Protein AF-A0A923YEP8-F1 (afdb_monomer_lite)

Secondary structure (DSSP, 8-state):
-HHHHHHHHHHHHHHHH--SHHHHHHHHHHHHHHHHHHHHH-HHHHHHHHHHHHHHHH--TTT--HHHHHHHHHHHHHHHHHTTTTHHHHHHHHTTTSS--TTB-------HHHHHHHHHHHHHHHTS----SSHHHHHHIIIIIHHHHHHHHHHHHTGGG--HHHHHHHHHHHHHHHHHHHH--BHHHHHHHHHHHHHHHHHHHHHHHHHHHHHHS--

Radius of gyration: 18.17 Å; chains: 1; bounding box: 55×40×49 Å

Foldseek 3Di:
DVVLVVVLLVLLVQLVPDPDPVSVVVSVVSNLVSLVVLCVVPVLLSVLSVVLSVVLVPDQLLPDPVVVVVVVCLVVVLVCVVVCVCVVLLVLQVVVVVPPDPQFQPQHCDDSVCNSVSLVVLCCCLQQLVDCPDPVSVVCNVPPNVVLVVLLVLCNVLSNLFDSSLSSLVSSLVSSCSSVSSNDRGNVVSVVSCVSSSVSSVVSSVSSVVSVVVVPDDD

Structure (mmCIF, N/CA/C/O backbone):
data_AF-A0A923YEP8-F1
#
_entry.id   AF-A0A923YEP8-F1
#
loop_
_atom_site.group_PDB
_atom_site.id
_atom_site.type_symbol
_atom_site.label_atom_id
_atom_site.label_alt_id
_atom_site.label_comp_id
_atom_site.label_asym_id
_atom_site.label_entity_id
_atom_site.label_seq_id
_atom_site.pdbx_PDB_ins_code
_atom_site.Cartn_x
_atom_site.Cartn_y
_atom_site.Cartn_z
_atom_site.occupancy
_atom_site.B_iso_or_equiv
_atom_site.auth_seq_id
_atom_site.auth_comp_id
_atom_site.auth_asym_id
_atom_site.auth_atom_id
_atom_site.pdbx_PDB_model_num
ATOM 1 N N . MET A 1 1 ? 12.373 -9.645 9.519 1.00 92.25 1 MET A N 1
ATOM 2 C CA . MET A 1 1 ? 11.589 -8.487 9.025 1.00 92.25 1 MET A CA 1
ATOM 3 C C . MET A 1 1 ? 10.081 -8.693 9.163 1.00 92.25 1 MET A C 1
ATOM 5 O O . MET A 1 1 ? 9.464 -7.885 9.837 1.00 92.25 1 MET A O 1
ATOM 9 N N . VAL A 1 2 ? 9.481 -9.762 8.614 1.00 95.50 2 VAL A N 1
ATOM 10 C CA . VAL A 1 2 ? 8.019 -10.003 8.717 1.00 95.50 2 VAL A CA 1
ATOM 11 C C . VAL A 1 2 ? 7.516 -10.014 10.163 1.00 95.50 2 VAL A C 1
ATOM 13 O O . VAL A 1 2 ? 6.562 -9.314 10.469 1.00 95.50 2 VAL A O 1
ATOM 16 N N . PHE A 1 3 ? 8.189 -10.727 11.070 1.00 96.38 3 PHE A N 1
ATOM 17 C CA . PHE A 1 3 ? 7.808 -10.747 12.488 1.00 96.38 3 PHE A CA 1
ATOM 18 C C . PHE A 1 3 ? 7.781 -9.343 13.119 1.00 96.38 3 PHE A C 1
ATOM 20 O O . PHE A 1 3 ? 6.810 -8.969 13.764 1.00 96.38 3 PHE A O 1
ATOM 27 N N . ILE A 1 4 ? 8.806 -8.528 12.857 1.00 96.44 4 ILE A N 1
ATOM 28 C CA . ILE A 1 4 ? 8.896 -7.138 13.335 1.00 96.44 4 ILE A CA 1
ATOM 29 C C . ILE A 1 4 ? 7.769 -6.292 12.740 1.00 96.44 4 ILE A C 1
ATOM 31 O O . ILE A 1 4 ? 7.149 -5.509 13.449 1.00 96.44 4 ILE A O 1
ATOM 35 N N . PHE A 1 5 ? 7.477 -6.471 11.450 1.00 97.75 5 PHE A N 1
ATOM 36 C CA . PHE A 1 5 ? 6.358 -5.801 10.798 1.00 97.75 5 PHE A CA 1
ATOM 37 C C . PHE A 1 5 ? 5.029 -6.156 11.476 1.00 97.75 5 PHE A C 1
ATOM 39 O O . PHE A 1 5 ? 4.260 -5.258 11.800 1.00 97.75 5 PHE A O 1
ATOM 46 N N . LEU A 1 6 ? 4.791 -7.436 11.783 1.00 97.94 6 LEU A N 1
ATOM 47 C CA . LEU A 1 6 ? 3.599 -7.878 12.512 1.00 97.94 6 LEU A CA 1
ATOM 48 C C . LEU A 1 6 ? 3.535 -7.300 13.937 1.00 97.94 6 LEU A C 1
ATOM 50 O O . LEU A 1 6 ? 2.470 -6.851 14.352 1.00 97.94 6 LEU A O 1
ATOM 54 N N . MET A 1 7 ? 4.657 -7.240 14.662 1.00 97.62 7 MET A N 1
ATOM 55 C CA . MET A 1 7 ? 4.730 -6.574 15.972 1.00 97.62 7 MET A CA 1
ATOM 56 C C . MET A 1 7 ? 4.404 -5.078 15.870 1.00 97.62 7 MET A C 1
ATOM 58 O O . MET A 1 7 ? 3.632 -4.555 16.673 1.00 97.62 7 MET A O 1
ATOM 62 N N . GLY A 1 8 ? 4.904 -4.405 14.831 1.00 97.44 8 GLY A N 1
ATOM 63 C CA . GLY A 1 8 ? 4.535 -3.029 14.514 1.00 97.44 8 GLY A CA 1
ATOM 64 C C . GLY A 1 8 ? 3.035 -2.882 14.247 1.00 97.44 8 GLY A C 1
ATOM 65 O O . GLY A 1 8 ? 2.391 -2.002 14.813 1.00 97.44 8 GLY A O 1
ATOM 66 N N . LEU A 1 9 ? 2.440 -3.778 13.454 1.00 98.06 9 LEU A N 1
ATOM 67 C CA . LEU A 1 9 ? 0.995 -3.785 13.205 1.00 98.06 9 LEU A CA 1
ATOM 68 C C . LEU A 1 9 ? 0.177 -3.970 14.493 1.00 98.06 9 LEU A C 1
ATOM 70 O O . LEU A 1 9 ? -0.878 -3.351 14.640 1.00 98.06 9 LEU A O 1
ATOM 74 N N . LEU A 1 10 ? 0.654 -4.786 15.438 1.00 97.56 10 LEU A N 1
ATOM 75 C CA . LEU A 1 10 ? 0.024 -4.928 16.753 1.00 97.56 10 LEU A CA 1
ATOM 76 C C . LEU A 1 10 ? 0.091 -3.625 17.555 1.00 97.56 10 LEU A C 1
ATOM 78 O O . LEU A 1 10 ? -0.918 -3.245 18.146 1.00 97.56 10 LEU A O 1
ATOM 82 N N . ALA A 1 11 ? 1.217 -2.907 17.520 1.00 97.56 11 ALA A N 1
ATOM 83 C CA . ALA A 1 11 ? 1.341 -1.596 18.159 1.00 97.56 11 ALA A CA 1
ATOM 84 C C . ALA A 1 11 ? 0.370 -0.565 17.553 1.00 97.56 11 ALA A C 1
ATOM 86 O O . ALA A 1 11 ? -0.301 0.151 18.293 1.00 97.56 11 ALA A O 1
ATOM 87 N N . ILE A 1 12 ? 0.208 -0.550 16.223 1.00 97.81 12 ILE A N 1
ATOM 88 C CA . ILE A 1 12 ? -0.788 0.292 15.532 1.00 97.81 12 ILE A CA 1
ATOM 89 C C . ILE A 1 12 ? -2.207 -0.060 15.992 1.00 97.81 12 ILE A C 1
ATOM 91 O O . ILE A 1 12 ? -3.004 0.820 16.318 1.00 97.81 12 ILE A O 1
ATOM 95 N N . LYS A 1 13 ? -2.542 -1.354 16.034 1.00 97.50 13 LYS A N 1
ATOM 96 C CA . LYS A 1 13 ? -3.859 -1.814 16.486 1.00 97.50 13 LYS A CA 1
ATOM 97 C C . LYS A 1 13 ? -4.121 -1.419 17.943 1.00 97.50 13 LYS A C 1
ATOM 99 O O . LYS A 1 13 ? -5.228 -0.987 18.256 1.00 97.50 13 LYS A O 1
ATOM 104 N N . ALA A 1 14 ? -3.120 -1.552 18.813 1.00 97.00 14 ALA A N 1
ATOM 105 C CA . ALA A 1 14 ? -3.210 -1.157 20.214 1.00 97.00 14 ALA A CA 1
ATOM 106 C C . ALA A 1 14 ? -3.399 0.360 20.359 1.00 97.00 14 ALA A C 1
ATOM 108 O O . ALA A 1 14 ? -4.314 0.787 21.053 1.00 97.00 14 ALA A O 1
ATOM 109 N N . PHE A 1 15 ? -2.646 1.171 19.607 1.00 97.25 15 PHE A N 1
ATOM 110 C CA . PHE A 1 15 ? -2.819 2.626 19.555 1.00 97.25 15 PHE A CA 1
ATOM 111 C C . PHE A 1 15 ? -4.247 3.041 19.173 1.00 97.25 15 PHE A C 1
ATOM 113 O O . PHE A 1 15 ? -4.826 3.924 19.802 1.00 97.25 15 PHE A O 1
ATOM 120 N N . ILE A 1 16 ? -4.830 2.396 18.156 1.00 96.19 16 ILE A N 1
ATOM 121 C CA . ILE A 1 16 ? -6.194 2.700 17.693 1.00 96.19 16 ILE A CA 1
ATOM 122 C C . ILE A 1 16 ? -7.242 2.363 18.765 1.00 96.19 16 ILE A C 1
ATOM 124 O O . ILE A 1 16 ? -8.252 3.059 18.861 1.00 96.19 16 ILE A O 1
ATOM 128 N N . ASN A 1 17 ? -7.014 1.311 19.555 1.00 96.00 17 ASN A N 1
ATOM 129 C CA . ASN A 1 17 ? -7.956 0.836 20.570 1.00 96.00 17 ASN A CA 1
ATOM 130 C C . ASN A 1 17 ? -7.740 1.456 21.959 1.00 96.00 17 ASN A C 1
ATOM 132 O O . ASN A 1 17 ? -8.617 1.324 22.811 1.00 96.00 17 ASN A O 1
ATOM 136 N N . ALA A 1 18 ? -6.598 2.099 22.202 1.00 95.31 18 ALA A N 1
ATOM 137 C CA . ALA A 1 18 ? -6.285 2.718 23.482 1.00 95.31 18 ALA A CA 1
ATOM 138 C C . ALA A 1 18 ? -7.264 3.859 23.796 1.00 95.31 18 ALA A C 1
ATOM 140 O O . ALA A 1 18 ? -7.500 4.747 22.969 1.00 95.31 18 ALA A O 1
ATOM 141 N N . ALA A 1 19 ? -7.817 3.846 25.010 1.00 91.50 19 ALA A N 1
ATOM 142 C CA . ALA A 1 19 ? -8.714 4.894 25.489 1.00 91.50 19 ALA A CA 1
ATOM 143 C C . ALA A 1 19 ? -7.929 6.025 26.165 1.00 91.50 19 ALA A C 1
ATOM 145 O O . ALA A 1 19 ? -8.202 7.202 25.924 1.00 91.50 19 ALA A O 1
ATOM 146 N N . ALA A 1 20 ? -6.924 5.672 26.974 1.00 95.81 20 ALA A N 1
ATOM 147 C CA . ALA A 1 20 ? -6.143 6.629 27.741 1.00 95.81 20 ALA A CA 1
ATOM 148 C C . ALA A 1 20 ? -5.072 7.324 26.886 1.00 95.81 20 ALA A C 1
ATOM 150 O O . ALA A 1 20 ? -4.411 6.720 26.040 1.00 95.81 20 ALA A O 1
ATOM 151 N N . PHE A 1 21 ? -4.853 8.613 27.149 1.00 93.56 21 PHE A N 1
ATOM 152 C CA . PHE A 1 21 ? -3.846 9.407 26.442 1.00 93.56 21 PHE A CA 1
ATOM 153 C C . PHE A 1 21 ? -2.415 8.887 26.667 1.00 93.56 21 PHE A C 1
ATOM 155 O O . PHE A 1 21 ? -1.634 8.808 25.722 1.00 93.56 21 PHE A O 1
ATOM 162 N N . VAL A 1 22 ? -2.091 8.461 27.893 1.00 94.50 22 VAL A N 1
ATOM 163 C CA . VAL A 1 22 ? -0.767 7.912 28.239 1.00 94.50 22 VAL A CA 1
ATOM 164 C C . VAL A 1 22 ? -0.483 6.616 27.474 1.00 94.50 22 VAL A C 1
ATOM 166 O O . VAL A 1 22 ? 0.598 6.457 26.913 1.00 94.50 22 VAL A O 1
ATOM 169 N N . GLU A 1 23 ? -1.472 5.724 27.372 1.00 94.44 23 GLU A N 1
ATOM 170 C CA . GLU A 1 23 ? -1.363 4.491 26.579 1.00 94.44 23 GLU A CA 1
ATOM 171 C C . GLU A 1 23 ? -1.141 4.799 25.094 1.00 94.44 23 GLU A C 1
ATOM 173 O O . GLU A 1 23 ? -0.295 4.178 24.449 1.00 94.44 23 GLU A O 1
ATOM 178 N N . LYS A 1 24 ? -1.840 5.805 24.550 1.00 94.81 24 LYS A N 1
ATOM 179 C CA . LYS A 1 24 ? -1.620 6.259 23.169 1.00 94.81 24 LYS A CA 1
ATOM 180 C C . LYS A 1 24 ? -0.197 6.752 22.948 1.00 94.81 24 LYS A C 1
ATOM 182 O O . LYS A 1 24 ? 0.404 6.377 21.946 1.00 94.81 24 LYS A O 1
ATOM 187 N N . ILE A 1 25 ? 0.356 7.547 23.866 1.00 96.50 25 ILE A N 1
ATOM 188 C CA . ILE A 1 25 ? 1.754 7.997 23.778 1.00 96.50 25 ILE A CA 1
ATOM 189 C C . ILE A 1 25 ? 2.707 6.798 23.829 1.00 96.50 25 ILE A C 1
ATOM 191 O O . ILE A 1 25 ? 3.610 6.702 23.001 1.00 96.50 25 ILE A O 1
ATOM 195 N N . ALA A 1 26 ? 2.492 5.850 24.743 1.00 96.00 26 ALA A N 1
ATOM 196 C CA . ALA A 1 26 ? 3.339 4.664 24.849 1.00 96.00 26 ALA A CA 1
ATOM 197 C C . ALA A 1 26 ? 3.325 3.830 23.555 1.00 96.00 26 ALA A C 1
ATOM 199 O O . ALA A 1 26 ? 4.379 3.447 23.042 1.00 96.00 26 ALA A O 1
ATOM 200 N N . HIS A 1 27 ? 2.145 3.586 22.978 1.00 96.75 27 HIS A N 1
ATOM 201 C CA . HIS A 1 27 ? 2.034 2.880 21.702 1.00 96.75 27 HIS A CA 1
ATOM 202 C C . HIS A 1 27 ? 2.619 3.678 20.535 1.00 96.75 27 HIS A C 1
ATOM 204 O O . HIS A 1 27 ? 3.216 3.077 19.645 1.00 96.75 27 HIS A O 1
ATOM 210 N N . LEU A 1 28 ? 2.515 5.009 20.551 1.00 96.69 28 LEU A N 1
ATOM 211 C CA . LEU A 1 28 ? 3.149 5.877 19.561 1.00 96.69 28 LEU A CA 1
ATOM 212 C C . LEU A 1 28 ? 4.675 5.704 19.565 1.00 96.69 28 LEU A C 1
ATOM 214 O O . LEU A 1 28 ? 5.266 5.514 18.504 1.00 96.69 28 LEU A O 1
ATOM 218 N N . CYS A 1 29 ? 5.305 5.681 20.744 1.00 97.19 29 CYS A N 1
ATOM 219 C CA . CYS A 1 29 ? 6.739 5.409 20.873 1.00 97.19 29 CYS A CA 1
ATOM 220 C C . CYS A 1 29 ? 7.115 4.046 20.272 1.00 97.19 29 CYS A C 1
ATOM 222 O O . CYS A 1 29 ? 8.077 3.955 19.510 1.00 97.19 29 CYS A O 1
ATOM 224 N N . TRP A 1 30 ? 6.326 2.999 20.543 1.00 97.50 30 TRP A N 1
ATOM 225 C CA . TRP A 1 30 ? 6.538 1.679 19.940 1.00 97.50 30 TRP A CA 1
ATOM 226 C C . TRP A 1 30 ? 6.375 1.684 18.418 1.00 97.50 30 TRP A C 1
ATOM 228 O O . TRP A 1 30 ? 7.172 1.061 17.720 1.00 97.50 30 TRP A O 1
ATOM 238 N N . ILE A 1 31 ? 5.382 2.399 17.887 1.00 97.56 31 ILE A N 1
ATOM 239 C CA . ILE A 1 31 ? 5.157 2.540 16.443 1.00 97.56 31 ILE A CA 1
ATOM 240 C C . ILE A 1 31 ? 6.381 3.164 15.768 1.00 97.56 31 ILE A C 1
ATOM 242 O O . ILE A 1 31 ? 6.853 2.629 14.765 1.00 97.56 31 ILE A O 1
ATOM 246 N N . PHE A 1 32 ? 6.932 4.244 16.329 1.00 97.62 32 PHE A N 1
ATOM 247 C CA . PHE A 1 32 ? 8.149 4.853 15.794 1.00 97.62 32 PHE A CA 1
ATOM 248 C C . PHE A 1 32 ? 9.369 3.950 15.959 1.00 97.62 32 PHE A C 1
ATOM 250 O O . PHE A 1 32 ? 10.131 3.811 15.008 1.00 97.62 32 PHE A O 1
ATOM 257 N N . ALA A 1 33 ? 9.533 3.278 17.101 1.00 97.69 33 ALA A N 1
ATOM 258 C CA . ALA A 1 33 ? 10.635 2.341 17.309 1.00 97.69 33 ALA A CA 1
ATOM 259 C C . ALA A 1 33 ? 10.618 1.207 16.268 1.00 97.69 33 ALA A C 1
ATOM 261 O O . ALA A 1 33 ? 11.626 0.958 15.603 1.00 97.69 33 ALA A O 1
ATOM 262 N N . PHE A 1 34 ? 9.461 0.569 16.052 1.00 97.88 34 PHE A N 1
ATOM 263 C CA . PHE A 1 34 ? 9.313 -0.455 15.018 1.00 97.88 34 PHE A CA 1
ATOM 264 C C . PHE A 1 34 ? 9.477 0.120 13.611 1.00 97.88 34 PHE A C 1
ATOM 266 O O . PHE A 1 34 ? 10.154 -0.493 12.793 1.00 97.88 34 PHE A O 1
ATOM 273 N N . GLY A 1 35 ? 8.910 1.292 13.319 1.00 97.44 35 GLY A N 1
ATOM 274 C CA . GLY A 1 35 ? 9.035 1.948 12.017 1.00 97.44 35 GLY A CA 1
ATOM 275 C C . GLY A 1 35 ? 10.485 2.288 11.657 1.00 97.44 35 GLY A C 1
ATOM 276 O O . GLY A 1 35 ? 10.928 1.984 10.551 1.00 97.44 35 GLY A O 1
ATOM 277 N N . ILE A 1 36 ? 11.244 2.842 12.605 1.00 97.50 36 ILE A N 1
ATOM 278 C CA . ILE A 1 36 ? 12.674 3.150 12.456 1.00 97.50 36 ILE A CA 1
ATOM 279 C C . ILE A 1 36 ? 13.477 1.857 12.291 1.00 97.50 36 ILE A C 1
ATOM 281 O O . ILE A 1 36 ? 14.312 1.755 11.395 1.00 97.50 36 ILE A O 1
ATOM 285 N N . PHE A 1 37 ? 13.198 0.828 13.094 1.00 97.56 37 PHE A N 1
ATOM 286 C CA . PHE A 1 37 ? 13.885 -0.456 12.960 1.00 97.56 37 PHE A CA 1
ATOM 287 C C . PHE A 1 37 ? 13.600 -1.126 11.606 1.00 97.56 37 PHE A C 1
ATOM 289 O O . PHE A 1 37 ? 14.507 -1.639 10.952 1.00 97.56 37 PHE A O 1
ATOM 296 N N . LEU A 1 38 ? 12.354 -1.060 11.126 1.00 97.56 38 LEU A N 1
ATOM 297 C CA . LEU A 1 38 ? 11.986 -1.504 9.782 1.00 97.56 38 LEU A CA 1
ATOM 298 C C . LEU A 1 38 ? 12.689 -0.682 8.699 1.00 97.56 38 LEU A C 1
ATOM 300 O O . LEU A 1 38 ? 13.074 -1.264 7.691 1.00 97.56 38 LEU A O 1
ATOM 304 N N . TYR A 1 39 ? 12.884 0.624 8.904 1.00 96.50 39 TYR A N 1
ATOM 305 C CA . TYR A 1 39 ? 13.614 1.490 7.977 1.00 96.50 39 TYR A CA 1
ATOM 306 C C . TYR A 1 39 ? 15.078 1.059 7.847 1.00 96.50 39 TYR A C 1
ATOM 308 O O . TYR A 1 39 ? 15.565 0.908 6.730 1.00 96.50 39 TYR A O 1
ATOM 316 N N . PHE A 1 40 ? 15.753 0.763 8.963 1.00 96.31 40 PHE A N 1
ATOM 317 C CA . PHE A 1 40 ? 17.128 0.249 8.941 1.00 96.31 40 PHE A CA 1
ATOM 318 C C . PHE A 1 40 ? 17.251 -1.102 8.236 1.00 96.31 40 PHE A C 1
ATOM 320 O O . PHE A 1 40 ? 18.215 -1.336 7.514 1.00 96.31 40 PHE A O 1
ATOM 327 N N . LEU A 1 41 ? 16.273 -1.993 8.413 1.00 93.75 41 LEU A N 1
ATOM 328 C CA . LEU A 1 41 ? 16.268 -3.280 7.714 1.00 93.75 41 LEU A CA 1
ATOM 329 C C . LEU A 1 41 ? 15.938 -3.124 6.226 1.00 93.75 41 LEU A C 1
ATOM 331 O O . LEU A 1 41 ? 16.435 -3.877 5.387 1.00 93.75 41 LEU A O 1
ATOM 335 N N . ARG A 1 42 ? 15.031 -2.198 5.904 1.00 93.44 42 ARG A N 1
ATOM 336 C CA . ARG A 1 42 ? 14.490 -1.981 4.566 1.00 93.44 42 ARG A CA 1
ATOM 337 C C . ARG A 1 42 ? 13.838 -0.589 4.481 1.00 93.44 42 ARG A C 1
ATOM 339 O O . ARG A 1 42 ? 12.676 -0.450 4.873 1.00 93.44 42 ARG A O 1
ATOM 346 N N . PRO A 1 43 ? 14.515 0.421 3.904 1.00 93.25 43 PRO A N 1
ATOM 347 C CA . PRO A 1 43 ? 14.082 1.821 3.981 1.00 93.25 43 PRO A CA 1
ATOM 348 C C . PRO A 1 43 ? 12.639 2.066 3.534 1.00 93.25 43 PRO A C 1
ATOM 350 O O . PRO A 1 43 ? 11.841 2.641 4.270 1.00 93.25 43 PRO A O 1
ATOM 353 N N . TYR A 1 44 ? 12.245 1.532 2.376 1.00 92.00 44 TYR A N 1
ATOM 354 C CA . TYR A 1 44 ? 10.881 1.677 1.854 1.00 92.00 44 TYR A CA 1
ATOM 355 C C . TYR A 1 44 ? 9.815 0.987 2.724 1.00 92.00 44 TYR A C 1
ATOM 357 O O . TYR A 1 44 ? 8.677 1.450 2.758 1.00 92.00 44 TYR A O 1
ATOM 365 N N . LEU A 1 45 ? 10.162 -0.071 3.472 1.00 95.81 45 LEU A N 1
ATOM 366 C CA . LEU A 1 45 ? 9.240 -0.730 4.407 1.00 95.81 45 LEU A CA 1
ATOM 367 C C . LEU A 1 45 ? 8.977 0.139 5.638 1.00 95.81 45 LEU A C 1
ATOM 369 O O . LEU A 1 45 ? 7.817 0.351 5.987 1.00 95.81 45 LEU A O 1
ATOM 373 N N . GLY A 1 46 ? 10.032 0.666 6.264 1.00 96.81 46 GLY A N 1
ATOM 374 C CA . GLY A 1 46 ? 9.892 1.590 7.393 1.00 96.81 46 GLY A CA 1
ATOM 375 C C . GLY A 1 46 ? 9.213 2.898 6.996 1.00 96.81 46 GLY A C 1
ATOM 376 O O . GLY A 1 46 ? 8.297 3.348 7.685 1.00 96.81 46 GLY A O 1
ATOM 377 N N . PHE A 1 47 ? 9.582 3.455 5.837 1.00 96.12 47 PHE A N 1
ATOM 378 C CA . PHE A 1 47 ? 8.929 4.636 5.276 1.00 96.12 47 PHE A CA 1
ATOM 379 C C . PHE A 1 47 ? 7.435 4.393 5.059 1.00 96.12 47 PHE A C 1
ATOM 381 O O . PHE A 1 47 ? 6.619 5.142 5.585 1.00 96.12 47 PHE A O 1
ATOM 388 N N . GLY A 1 48 ? 7.060 3.317 4.356 1.00 97.25 48 GLY A N 1
ATOM 389 C CA . GLY A 1 48 ? 5.654 2.980 4.128 1.00 97.25 48 GLY A CA 1
ATOM 390 C C . GLY A 1 48 ? 4.883 2.778 5.434 1.00 97.25 48 GLY A C 1
ATOM 391 O O . GLY A 1 48 ? 3.752 3.243 5.554 1.00 97.25 48 GLY A O 1
ATOM 392 N N . PHE A 1 49 ? 5.504 2.140 6.431 1.00 98.25 49 PHE A N 1
ATOM 393 C CA . PHE A 1 49 ? 4.907 1.890 7.745 1.00 98.25 49 PHE A CA 1
ATOM 394 C C . PHE A 1 49 ? 4.587 3.185 8.508 1.00 98.25 49 PHE A C 1
ATOM 396 O O . PHE A 1 49 ? 3.468 3.338 9.005 1.00 98.25 49 PHE A O 1
ATOM 403 N N . ILE A 1 50 ? 5.542 4.120 8.577 1.00 97.69 50 ILE A N 1
ATOM 404 C CA . ILE A 1 50 ? 5.383 5.407 9.272 1.00 97.69 50 ILE A CA 1
ATOM 405 C C . ILE A 1 50 ? 4.492 6.358 8.464 1.00 97.69 50 ILE A C 1
ATOM 407 O O . ILE A 1 50 ? 3.574 6.962 9.013 1.00 97.69 50 ILE A O 1
ATOM 411 N N . ALA A 1 51 ? 4.701 6.471 7.152 1.00 97.00 51 ALA A N 1
ATOM 412 C CA . ALA A 1 51 ? 3.896 7.343 6.298 1.00 97.00 51 ALA A CA 1
ATOM 413 C C . ALA A 1 51 ? 2.414 6.936 6.319 1.00 97.00 51 ALA A C 1
ATOM 415 O O . ALA A 1 51 ? 1.531 7.791 6.389 1.00 97.00 51 ALA A O 1
ATOM 416 N N . ALA A 1 52 ? 2.123 5.631 6.357 1.00 97.44 52 ALA A N 1
ATOM 417 C CA . ALA A 1 52 ? 0.758 5.143 6.509 1.00 97.44 52 ALA A CA 1
ATOM 418 C C . ALA A 1 52 ? 0.134 5.496 7.862 1.00 97.44 52 ALA A C 1
ATOM 420 O O . ALA A 1 52 ? -1.080 5.690 7.922 1.00 97.44 52 ALA A O 1
ATOM 421 N N . PHE A 1 53 ? 0.941 5.617 8.924 1.00 96.88 53 PHE A N 1
ATOM 422 C CA . PHE A 1 53 ? 0.472 6.029 10.248 1.00 96.88 53 PHE A CA 1
ATOM 423 C C . PHE A 1 53 ? -0.040 7.475 10.225 1.00 96.88 53 PHE A C 1
ATOM 425 O O . PHE A 1 53 ? -1.103 7.774 10.757 1.00 96.88 53 PHE A O 1
ATOM 432 N N . PHE A 1 54 ? 0.640 8.373 9.519 1.00 96.06 54 PHE A N 1
ATOM 433 C CA . PHE A 1 54 ? 0.101 9.717 9.305 1.00 96.06 54 PHE A CA 1
ATOM 434 C C . PHE A 1 54 ? -1.087 9.705 8.334 1.00 96.06 54 PHE A C 1
ATOM 436 O O . PHE A 1 54 ? -2.100 10.364 8.568 1.00 96.06 54 PHE A O 1
ATOM 443 N N . GLY A 1 55 ? -1.006 8.894 7.276 1.00 93.06 55 GLY A N 1
ATOM 444 C CA . GLY A 1 55 ? -2.038 8.814 6.248 1.00 93.06 55 GLY A CA 1
ATOM 445 C C . GLY A 1 55 ? -3.406 8.358 6.765 1.00 93.06 55 GLY A C 1
ATOM 446 O O . GLY A 1 55 ? -4.417 8.933 6.364 1.00 93.06 55 GLY A O 1
ATOM 447 N N . PHE A 1 56 ? -3.483 7.371 7.669 1.00 91.88 56 PHE A N 1
ATOM 448 C CA . PHE A 1 56 ? -4.786 6.894 8.175 1.00 91.88 56 PHE A CA 1
ATOM 449 C C . PHE A 1 56 ? -5.472 7.874 9.134 1.00 91.88 56 PHE A C 1
ATOM 451 O O . PHE A 1 56 ? -6.684 7.772 9.323 1.00 91.88 56 PHE A O 1
ATOM 458 N N . GLY A 1 57 ? -4.726 8.827 9.705 1.00 86.31 57 GLY A N 1
ATOM 459 C CA . GLY A 1 57 ? -5.302 9.950 10.447 1.00 86.31 57 GLY A CA 1
ATOM 460 C C . GLY A 1 57 ? -6.068 10.926 9.547 1.00 86.31 57 GLY A C 1
ATOM 461 O O . GLY A 1 57 ? -6.976 11.604 10.015 1.00 86.31 57 GLY A O 1
ATOM 462 N N . ILE A 1 58 ? -5.738 10.960 8.251 1.00 89.50 58 ILE A N 1
ATOM 463 C CA . ILE A 1 58 ? -6.323 11.872 7.256 1.00 89.50 58 ILE A CA 1
ATOM 464 C C . ILE A 1 58 ? -7.374 11.147 6.405 1.00 89.50 58 ILE A C 1
ATOM 466 O O . ILE A 1 58 ? -8.450 11.677 6.131 1.00 89.50 58 ILE A O 1
ATOM 470 N N . VAL A 1 59 ? -7.072 9.919 5.977 1.00 90.38 59 VAL A N 1
ATOM 471 C CA . VAL A 1 59 ? -7.877 9.159 5.020 1.00 90.38 59 VAL A CA 1
ATOM 472 C C . VAL A 1 59 ? -8.588 7.994 5.698 1.00 90.38 59 VAL A C 1
ATOM 474 O O . VAL A 1 59 ? -7.971 7.060 6.210 1.00 90.38 59 VAL A O 1
ATOM 477 N N . ASN A 1 60 ? -9.917 7.982 5.590 1.00 92.75 60 ASN A N 1
ATOM 478 C CA . ASN A 1 60 ? -10.730 6.845 5.997 1.00 92.75 60 ASN A CA 1
ATOM 479 C C . ASN A 1 60 ? -11.160 6.012 4.782 1.00 92.75 60 ASN A C 1
ATOM 481 O O . ASN A 1 60 ? -12.019 6.419 3.998 1.00 92.75 60 ASN A O 1
ATOM 485 N N . PHE A 1 61 ? -10.620 4.798 4.655 1.00 93.69 61 PHE A N 1
ATOM 486 C CA . PHE A 1 61 ? -10.932 3.889 3.550 1.00 93.69 61 PHE A CA 1
ATOM 487 C C . PHE A 1 61 ? -12.426 3.538 3.458 1.00 93.69 61 PHE A C 1
ATOM 489 O O . PHE A 1 61 ? -12.930 3.269 2.365 1.00 93.69 61 PHE A O 1
ATOM 496 N N . LYS A 1 62 ? -13.169 3.598 4.570 1.00 92.62 62 LYS A N 1
ATOM 497 C CA . LYS A 1 62 ? -14.613 3.331 4.584 1.00 92.62 62 LYS A CA 1
ATOM 498 C C . LYS A 1 62 ? -15.390 4.326 3.719 1.00 92.62 62 LYS A C 1
ATOM 500 O O . LYS A 1 62 ? -16.268 3.916 2.967 1.00 92.62 62 LYS A O 1
ATOM 505 N N . THR A 1 63 ? -15.050 5.611 3.809 1.00 92.38 63 THR A N 1
ATOM 506 C CA . THR A 1 63 ? -15.820 6.728 3.229 1.00 92.38 63 THR A CA 1
ATOM 507 C C . THR A 1 63 ? -15.107 7.441 2.079 1.00 92.38 63 THR A C 1
ATOM 509 O O . THR A 1 63 ? -15.747 8.167 1.330 1.00 92.38 63 THR A O 1
ATOM 512 N N . ALA A 1 64 ? -13.811 7.193 1.872 1.00 91.62 64 ALA A N 1
ATOM 513 C CA . ALA A 1 64 ? -13.006 7.813 0.819 1.00 91.62 64 ALA A CA 1
ATOM 514 C C . ALA A 1 64 ? -13.630 7.724 -0.599 1.00 91.62 64 ALA A C 1
ATOM 516 O O . ALA A 1 64 ? -14.009 6.640 -1.054 1.00 91.62 64 ALA A O 1
ATOM 517 N N . PRO A 1 65 ? -13.697 8.806 -1.379 1.00 93.12 65 PRO A N 1
ATOM 518 C CA . PRO A 1 65 ? -14.088 8.717 -2.783 1.00 93.12 65 PRO A CA 1
ATOM 519 C C . PRO A 1 65 ? -12.945 8.090 -3.610 1.00 93.12 65 PRO A C 1
ATOM 521 O O . PRO A 1 65 ? -12.126 8.798 -4.183 1.00 93.12 65 PRO A O 1
ATOM 524 N N . LEU A 1 66 ? -12.874 6.750 -3.679 1.00 91.69 66 LEU A N 1
ATOM 525 C CA . LEU A 1 66 ? -11.727 6.016 -4.253 1.00 91.69 66 LEU A CA 1
ATOM 526 C C . LEU A 1 66 ? -11.353 6.456 -5.673 1.00 91.69 66 LEU A C 1
ATOM 528 O O . LEU A 1 66 ? -10.170 6.543 -5.976 1.00 91.69 66 LEU A O 1
ATOM 532 N N . LYS A 1 67 ? -12.339 6.760 -6.5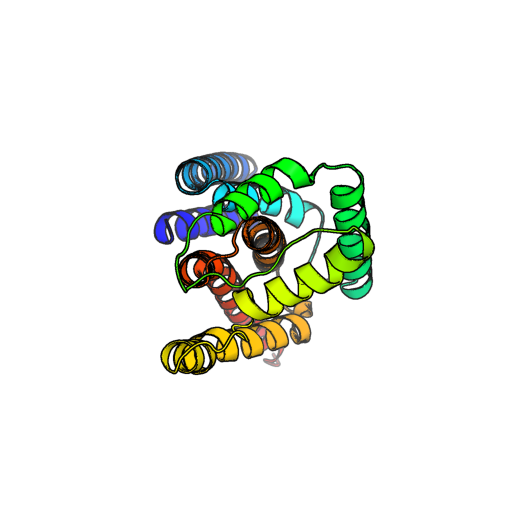29 1.00 92.81 67 LYS A N 1
ATOM 533 C CA . LYS A 1 67 ? -12.079 7.263 -7.888 1.00 92.81 67 LYS A CA 1
ATOM 534 C C . LYS A 1 67 ? -11.360 8.612 -7.861 1.00 92.81 67 LYS A C 1
ATOM 536 O O . LYS A 1 67 ? -10.369 8.778 -8.559 1.00 92.81 67 LYS A O 1
ATOM 541 N N . LEU A 1 68 ? -11.829 9.543 -7.026 1.00 93.69 68 LEU A N 1
ATOM 542 C CA . LEU A 1 68 ? -11.197 10.851 -6.860 1.00 93.69 68 LEU A CA 1
ATOM 543 C C . LEU A 1 68 ? -9.781 10.695 -6.302 1.00 93.69 68 LEU A C 1
ATOM 545 O O . LEU A 1 68 ? -8.857 11.291 -6.833 1.00 93.69 68 LEU A O 1
ATOM 549 N N . TYR A 1 69 ? -9.592 9.861 -5.278 1.00 93.25 69 TYR A N 1
ATOM 550 C CA . TYR A 1 69 ? -8.266 9.641 -4.695 1.00 93.25 69 TYR A CA 1
ATOM 551 C C . TYR A 1 69 ? -7.305 8.957 -5.659 1.00 93.25 69 TYR A C 1
ATOM 553 O O . TYR A 1 69 ? -6.132 9.305 -5.667 1.00 93.25 69 TYR A O 1
ATOM 561 N N . LEU A 1 70 ? -7.785 8.037 -6.498 1.00 93.50 70 LEU A N 1
ATOM 562 C CA . LEU A 1 70 ? -6.974 7.450 -7.558 1.00 93.50 70 LEU A CA 1
ATOM 563 C C . LEU A 1 70 ? -6.555 8.513 -8.579 1.00 93.50 70 LEU A C 1
ATOM 565 O O . LEU A 1 70 ? -5.381 8.588 -8.913 1.00 93.50 70 LEU A O 1
ATOM 569 N N . ILE A 1 71 ? -7.481 9.361 -9.036 1.00 94.81 71 ILE A N 1
ATOM 570 C CA . ILE A 1 71 ? -7.170 10.448 -9.977 1.00 94.81 71 ILE A CA 1
ATOM 571 C C . ILE A 1 71 ? -6.159 11.422 -9.361 1.00 94.81 71 ILE A C 1
ATOM 573 O O . ILE A 1 71 ? -5.141 11.714 -9.979 1.00 94.81 71 ILE A O 1
ATOM 577 N N . LEU A 1 72 ? -6.398 11.876 -8.127 1.00 94.50 72 LEU A N 1
ATOM 578 C CA . LEU A 1 72 ? -5.487 12.770 -7.409 1.00 94.50 72 LEU A CA 1
ATOM 579 C C . LEU A 1 72 ? -4.114 12.133 -7.194 1.00 94.50 72 LEU A C 1
ATOM 581 O O . LEU A 1 72 ? -3.105 12.804 -7.380 1.00 94.50 72 LEU A O 1
ATOM 585 N N . PHE A 1 73 ? -4.072 10.845 -6.847 1.00 94.12 73 PHE A N 1
ATOM 586 C CA . PHE A 1 73 ? -2.830 10.093 -6.730 1.00 94.12 73 PHE A CA 1
ATOM 587 C C . PHE A 1 73 ? -2.071 10.090 -8.057 1.00 94.12 73 PHE A C 1
ATOM 589 O O . PHE A 1 73 ? -0.908 10.464 -8.069 1.00 94.12 73 PHE A O 1
ATOM 596 N N . LEU A 1 74 ? -2.717 9.743 -9.175 1.00 94.38 74 LEU A N 1
ATOM 597 C CA . LEU A 1 74 ? -2.061 9.706 -10.486 1.00 94.38 74 LEU A CA 1
ATOM 598 C C . LEU A 1 74 ? -1.559 11.090 -10.927 1.00 94.38 74 LEU A C 1
ATOM 600 O O . LEU A 1 74 ? -0.449 11.186 -11.443 1.00 94.38 74 LEU A O 1
ATOM 604 N N . ILE A 1 75 ? -2.335 12.154 -10.684 1.00 94.31 75 ILE A N 1
ATOM 605 C CA . ILE A 1 75 ? -1.927 13.537 -10.981 1.00 94.31 75 ILE A CA 1
ATOM 606 C C . ILE A 1 75 ? -0.716 13.925 -10.131 1.00 94.31 75 ILE A C 1
ATOM 608 O O . ILE A 1 75 ? 0.312 14.311 -10.679 1.00 94.31 75 ILE A O 1
ATOM 612 N N . LEU A 1 76 ? -0.806 13.791 -8.803 1.00 93.94 76 LEU A N 1
ATOM 613 C CA . LEU A 1 76 ? 0.280 14.155 -7.891 1.00 93.94 76 LEU A CA 1
ATOM 614 C C . LEU A 1 76 ? 1.548 13.354 -8.188 1.00 93.94 76 LEU A C 1
ATOM 616 O O . LEU A 1 76 ? 2.650 13.889 -8.161 1.00 93.94 76 LEU A O 1
ATOM 620 N N . PHE A 1 77 ? 1.387 12.075 -8.507 1.00 94.06 77 PHE A N 1
ATOM 621 C CA . PHE A 1 77 ? 2.493 11.188 -8.807 1.00 94.06 77 PHE A CA 1
ATOM 622 C C . PHE A 1 77 ? 3.188 11.552 -10.122 1.00 94.06 77 PHE A C 1
ATOM 624 O O . PHE A 1 77 ? 4.415 11.544 -10.184 1.00 94.06 77 PHE A O 1
ATOM 631 N N . ASN A 1 78 ? 2.430 11.950 -11.149 1.00 93.56 78 ASN A N 1
ATOM 632 C CA . ASN A 1 78 ? 3.004 12.474 -12.388 1.00 93.56 78 ASN A CA 1
ATOM 633 C C . ASN A 1 78 ? 3.693 13.834 -12.175 1.00 93.56 78 ASN A C 1
ATOM 635 O O . ASN A 1 78 ? 4.777 14.047 -12.707 1.00 93.56 78 ASN A O 1
ATOM 639 N N . LEU A 1 79 ? 3.131 14.717 -11.339 1.00 94.75 79 LEU A N 1
ATOM 640 C CA . LEU A 1 79 ? 3.786 15.974 -10.957 1.00 94.75 79 LEU A CA 1
ATOM 641 C C . LEU A 1 79 ? 5.103 15.722 -10.215 1.00 94.75 79 LEU A C 1
ATOM 643 O O . LEU A 1 79 ? 6.102 16.366 -10.513 1.00 94.75 79 LEU A O 1
ATOM 647 N N . PHE A 1 80 ? 5.141 14.763 -9.287 1.00 94.69 80 PHE A N 1
ATOM 648 C CA . PHE A 1 80 ? 6.377 14.399 -8.586 1.00 94.69 80 PHE A CA 1
ATOM 649 C C . PHE A 1 80 ? 7.452 13.867 -9.530 1.00 94.69 80 PHE A C 1
ATOM 651 O O . PHE A 1 80 ? 8.629 14.154 -9.324 1.00 94.69 80 PHE A O 1
ATOM 658 N N . PHE A 1 81 ? 7.057 13.133 -10.570 1.00 93.88 81 PHE A N 1
ATOM 659 C CA . PHE A 1 81 ? 7.969 12.748 -11.639 1.00 93.88 81 PHE A CA 1
ATOM 660 C C . PHE A 1 81 ? 8.465 13.972 -12.423 1.00 93.88 81 PHE A C 1
ATOM 662 O O . PHE A 1 81 ? 9.666 14.133 -12.606 1.00 93.88 81 PHE A O 1
ATOM 669 N N . LEU A 1 82 ? 7.556 14.861 -12.838 1.00 93.44 82 LEU A N 1
ATOM 670 C CA . LEU A 1 82 ? 7.872 16.039 -13.652 1.00 93.44 82 LEU A CA 1
ATOM 671 C C . LEU A 1 82 ? 8.797 17.038 -12.940 1.00 93.44 82 LEU A C 1
ATOM 673 O O . LEU A 1 82 ? 9.650 17.638 -13.584 1.00 93.44 82 LEU A O 1
ATOM 677 N N . PHE A 1 83 ? 8.654 17.200 -11.623 1.00 95.12 83 PHE A N 1
ATOM 678 C CA . PHE A 1 83 ? 9.522 18.056 -10.806 1.00 95.12 83 PHE A CA 1
ATOM 679 C C . PHE A 1 83 ? 10.808 17.363 -10.320 1.00 95.12 83 PHE A C 1
ATOM 681 O O . PHE A 1 83 ? 11.542 17.946 -9.527 1.00 95.12 83 PHE A O 1
ATOM 688 N N . GLY A 1 84 ? 11.076 16.122 -10.742 1.00 92.56 84 GLY A N 1
ATOM 689 C CA . GLY A 1 84 ? 12.308 15.403 -10.396 1.00 92.56 84 GLY A CA 1
ATOM 690 C C . GLY A 1 84 ? 12.362 14.849 -8.965 1.00 92.56 84 GLY A C 1
ATOM 691 O O . GLY A 1 84 ? 13.361 14.258 -8.567 1.00 92.56 84 GLY A O 1
ATOM 692 N N . PHE A 1 85 ? 11.285 14.936 -8.174 1.00 93.19 85 PHE A N 1
ATOM 693 C CA . PHE A 1 85 ? 11.273 14.413 -6.795 1.00 93.19 85 PHE A CA 1
ATOM 694 C C . PHE A 1 85 ? 11.442 12.889 -6.711 1.00 93.19 85 PHE A C 1
ATOM 696 O O . PHE A 1 85 ? 11.764 12.356 -5.649 1.00 93.19 85 PHE A O 1
ATOM 703 N N . LEU A 1 86 ? 11.213 12.180 -7.819 1.00 93.38 86 LEU A N 1
ATOM 704 C CA . LEU A 1 86 ? 11.385 10.731 -7.916 1.00 93.38 86 LEU A CA 1
ATOM 705 C C . LEU A 1 86 ? 12.762 10.320 -8.465 1.00 93.38 86 LEU A C 1
ATOM 707 O O . LEU A 1 86 ? 13.058 9.129 -8.475 1.00 93.38 86 LEU A O 1
ATOM 711 N N . GLU A 1 87 ? 13.627 11.252 -8.879 1.00 91.00 87 GLU A N 1
ATOM 712 C CA . GLU A 1 87 ? 14.941 10.925 -9.459 1.00 91.00 87 GLU A CA 1
ATOM 713 C C . GLU A 1 87 ? 15.786 9.982 -8.591 1.00 91.00 87 GLU A C 1
ATOM 715 O O . GLU A 1 87 ? 16.267 8.984 -9.128 1.00 91.00 87 GLU A O 1
ATOM 720 N N . PRO A 1 88 ? 15.911 10.167 -7.257 1.00 90.88 88 PRO A N 1
ATOM 721 C CA . PRO A 1 88 ? 16.752 9.285 -6.449 1.00 90.88 88 PRO A CA 1
ATOM 722 C C . PRO A 1 88 ? 16.334 7.811 -6.516 1.00 90.88 88 PRO A C 1
ATOM 724 O O . PRO A 1 88 ? 17.181 6.918 -6.510 1.00 90.88 88 PRO A O 1
ATOM 727 N N . ILE A 1 89 ? 15.025 7.537 -6.590 1.00 90.88 89 ILE A N 1
ATOM 728 C CA . ILE A 1 89 ? 14.524 6.161 -6.661 1.00 90.88 89 ILE A CA 1
ATOM 729 C C . ILE A 1 89 ? 14.603 5.584 -8.077 1.00 90.88 89 ILE A C 1
ATOM 731 O O . ILE A 1 89 ? 14.743 4.372 -8.232 1.00 90.88 89 ILE A O 1
ATOM 735 N N . LEU A 1 90 ? 14.541 6.439 -9.098 1.00 91.38 90 LEU A N 1
ATOM 736 C CA . LEU A 1 90 ? 14.692 6.041 -10.494 1.00 91.38 90 LEU A CA 1
ATOM 737 C C . LEU A 1 90 ? 16.151 5.728 -10.833 1.00 91.38 90 LEU A C 1
ATOM 739 O O . LEU A 1 90 ? 16.405 4.687 -11.423 1.00 91.38 90 LEU A O 1
ATOM 743 N N . IL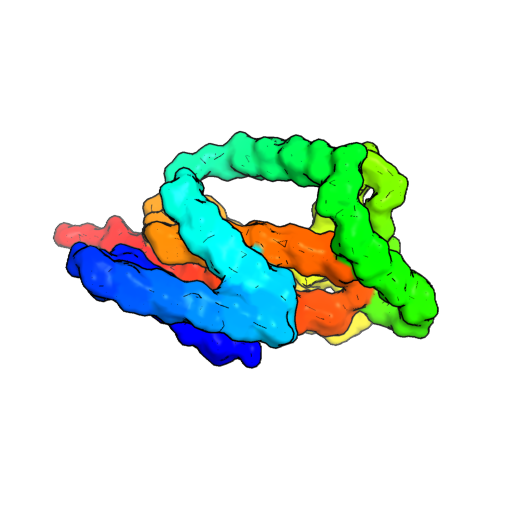E A 1 91 ? 17.104 6.527 -10.346 1.00 89.44 91 ILE A N 1
ATOM 744 C CA . ILE A 1 91 ? 18.544 6.248 -10.469 1.00 89.44 91 ILE A CA 1
ATOM 745 C C . ILE A 1 91 ? 18.886 4.912 -9.795 1.00 89.44 91 ILE A C 1
ATOM 747 O O . ILE A 1 91 ? 19.614 4.089 -10.346 1.00 89.44 91 ILE A O 1
ATOM 751 N N . TYR A 1 92 ? 18.313 4.645 -8.615 1.00 88.25 92 TYR A N 1
ATOM 752 C CA . TYR A 1 92 ? 18.470 3.342 -7.964 1.00 88.25 92 TYR A CA 1
ATOM 753 C C . TYR A 1 92 ? 17.925 2.187 -8.820 1.00 88.25 92 TYR A C 1
ATOM 755 O O . TYR A 1 92 ? 18.508 1.104 -8.832 1.00 88.25 92 TYR A O 1
ATOM 763 N N . ARG A 1 93 ? 16.816 2.405 -9.538 1.00 89.19 93 ARG A N 1
ATOM 764 C CA . ARG A 1 93 ? 16.248 1.410 -10.454 1.00 89.19 93 ARG A CA 1
ATOM 765 C C . ARG A 1 93 ? 17.160 1.161 -11.658 1.00 89.19 93 ARG A C 1
ATOM 767 O O . ARG A 1 93 ? 17.329 0.014 -12.050 1.00 89.19 93 ARG A O 1
ATOM 774 N N . GLU A 1 94 ? 17.737 2.209 -12.236 1.00 85.75 94 GLU A N 1
ATOM 775 C CA . GLU A 1 94 ? 18.621 2.111 -13.406 1.00 85.75 94 GLU A CA 1
ATOM 776 C C . GLU A 1 94 ? 19.869 1.268 -13.121 1.00 85.75 94 GLU A C 1
ATOM 778 O O . GLU A 1 94 ? 20.329 0.542 -13.994 1.00 85.75 94 GLU A O 1
ATOM 783 N N . ALA A 1 95 ? 20.340 1.227 -11.870 1.00 83.25 95 ALA A N 1
ATOM 784 C CA . ALA A 1 95 ? 21.431 0.338 -11.466 1.00 83.25 95 ALA A CA 1
ATOM 785 C C . ALA A 1 95 ? 21.132 -1.166 -11.674 1.00 83.25 95 ALA A C 1
ATOM 787 O O . ALA A 1 95 ? 22.051 -1.984 -11.637 1.00 83.25 95 ALA A O 1
ATOM 788 N N . PHE A 1 96 ? 19.867 -1.560 -11.881 1.00 77.81 96 PHE A N 1
ATOM 789 C CA . PHE A 1 96 ? 19.516 -2.933 -12.254 1.00 77.81 96 PHE A CA 1
ATOM 790 C C . PHE A 1 96 ? 19.710 -3.223 -13.747 1.00 77.81 96 PHE A C 1
ATOM 792 O O . PHE A 1 96 ? 19.862 -4.396 -14.085 1.00 77.81 96 PHE A O 1
ATOM 799 N N . ASP A 1 97 ? 19.738 -2.209 -14.618 1.00 70.12 97 ASP A N 1
ATOM 800 C CA . ASP A 1 97 ? 19.916 -2.387 -16.067 1.00 70.12 97 ASP A CA 1
ATOM 801 C C . ASP A 1 97 ? 21.345 -2.833 -16.413 1.00 70.12 97 ASP A C 1
ATOM 803 O O . ASP A 1 97 ? 21.538 -3.659 -17.305 1.00 70.12 97 ASP A O 1
ATOM 807 N N . ASP A 1 98 ? 22.338 -2.364 -15.650 1.00 64.81 98 ASP A N 1
ATOM 808 C CA . ASP A 1 98 ? 23.748 -2.746 -15.815 1.00 64.81 98 ASP A CA 1
ATOM 809 C C . ASP A 1 98 ? 24.044 -4.173 -15.317 1.00 64.81 98 ASP A C 1
ATOM 811 O O . ASP A 1 98 ? 25.071 -4.775 -15.645 1.00 64.81 98 ASP A O 1
ATOM 815 N N . ILE A 1 99 ? 23.134 -4.753 -14.528 1.00 65.94 99 ILE A N 1
ATOM 816 C CA . ILE A 1 99 ? 23.252 -6.118 -14.024 1.00 65.94 99 ILE A CA 1
ATOM 817 C C . ILE A 1 99 ? 22.546 -7.042 -15.019 1.00 65.94 99 ILE A C 1
ATOM 819 O O . ILE A 1 99 ? 21.324 -7.172 -14.997 1.00 65.94 99 ILE A O 1
ATOM 823 N N . LEU A 1 100 ? 23.327 -7.742 -15.851 1.00 56.09 100 LEU A N 1
ATOM 824 C CA . LEU A 1 100 ? 22.896 -8.790 -16.797 1.00 56.09 100 LEU A CA 1
ATOM 825 C C . LEU A 1 100 ? 22.330 -10.053 -16.097 1.00 56.09 100 LEU A C 1
ATOM 827 O O . LEU A 1 100 ? 22.683 -11.188 -16.414 1.00 56.09 100 LEU A O 1
ATOM 831 N N . GLY A 1 101 ? 21.457 -9.885 -15.106 1.00 56.75 101 GLY A N 1
ATOM 832 C CA . GLY A 1 101 ? 20.691 -10.960 -14.493 1.00 56.75 101 GLY A CA 1
ATOM 833 C C . GLY A 1 101 ? 19.398 -11.183 -15.272 1.00 56.75 101 GLY A C 1
ATOM 834 O O . GLY A 1 101 ? 18.551 -10.298 -15.329 1.00 56.75 101 GLY A O 1
ATOM 835 N N . GLY A 1 102 ? 19.184 -12.385 -15.815 1.00 61.53 102 GLY A N 1
ATOM 836 C CA . GLY A 1 102 ? 17.997 -12.754 -16.613 1.00 61.53 102 GLY A CA 1
ATOM 837 C C . GLY A 1 102 ? 16.646 -12.780 -15.870 1.00 61.53 102 GLY A C 1
ATOM 838 O O . GLY A 1 102 ? 15.747 -13.514 -16.264 1.00 61.53 102 GLY A O 1
ATOM 839 N N . SER A 1 103 ? 16.500 -12.035 -14.769 1.00 68.94 103 SER A N 1
ATOM 840 C CA . SER A 1 103 ? 15.270 -11.916 -13.966 1.00 68.94 103 SER A CA 1
ATOM 841 C C . SER A 1 103 ? 14.747 -10.478 -13.852 1.00 68.94 103 SER A C 1
ATOM 843 O O . SER A 1 103 ? 13.830 -10.221 -13.065 1.00 68.94 103 SER A O 1
ATOM 845 N N . ASN A 1 104 ? 15.326 -9.551 -14.615 1.00 84.56 104 ASN A N 1
ATOM 846 C CA . ASN A 1 104 ? 14.838 -8.181 -14.736 1.00 84.56 104 ASN A CA 1
ATOM 847 C C . ASN A 1 104 ? 13.580 -8.134 -15.609 1.00 84.56 104 ASN A C 1
ATOM 849 O O . ASN A 1 104 ? 13.367 -8.985 -16.475 1.00 84.56 104 ASN A O 1
ATOM 853 N N . ILE A 1 105 ? 12.723 -7.159 -15.338 1.00 85.25 105 ILE A N 1
ATOM 854 C CA . ILE A 1 105 ? 11.426 -6.997 -15.992 1.00 85.25 105 ILE A CA 1
ATOM 855 C C . ILE A 1 105 ? 11.558 -6.078 -17.219 1.00 85.25 105 ILE A C 1
ATOM 857 O O . ILE A 1 105 ? 10.790 -6.212 -18.170 1.00 85.25 105 ILE A O 1
ATOM 861 N N . GLY A 1 106 ? 12.544 -5.176 -17.225 1.00 86.38 106 GLY A N 1
ATOM 862 C CA . GLY A 1 106 ? 12.845 -4.285 -18.345 1.00 86.38 106 GLY A CA 1
ATOM 863 C C . GLY A 1 106 ? 11.928 -3.063 -18.423 1.00 86.38 106 GLY A C 1
ATOM 864 O O . GLY A 1 106 ? 11.702 -2.521 -19.506 1.00 86.38 106 GLY A O 1
ATOM 865 N N . ILE A 1 107 ? 11.351 -2.629 -17.298 1.00 88.06 107 ILE A N 1
ATOM 866 C CA . ILE A 1 107 ? 10.474 -1.454 -17.243 1.00 88.06 107 ILE A CA 1
ATOM 867 C C . ILE A 1 107 ? 11.305 -0.217 -16.902 1.00 88.06 107 ILE A C 1
ATOM 869 O O . ILE A 1 107 ? 11.897 -0.141 -15.829 1.00 88.06 107 ILE A O 1
ATOM 873 N N . GLN A 1 108 ? 11.275 0.793 -17.776 1.00 87.44 108 GLN A N 1
ATOM 874 C CA . GLN A 1 108 ? 12.030 2.043 -17.621 1.00 87.44 108 GLN A CA 1
ATOM 875 C C . GLN A 1 108 ? 11.112 3.277 -17.656 1.00 87.44 108 GLN A C 1
ATOM 877 O O . GLN A 1 108 ? 10.213 3.385 -18.497 1.00 87.44 108 GLN A O 1
ATOM 882 N N . PHE A 1 109 ? 11.364 4.245 -16.771 1.00 89.19 109 PHE A N 1
ATOM 883 C CA . PHE A 1 109 ? 10.566 5.467 -16.610 1.00 89.19 109 PHE A CA 1
ATOM 884 C C . PHE A 1 109 ? 11.196 6.662 -17.345 1.00 89.19 109 PHE A C 1
ATOM 886 O O . PHE A 1 109 ? 11.699 7.590 -16.725 1.00 89.19 109 PHE A O 1
ATOM 893 N N . LYS A 1 110 ? 11.178 6.635 -18.684 1.00 84.50 110 LYS A N 1
ATOM 894 C CA . LYS A 1 110 ? 11.940 7.585 -19.525 1.00 84.50 110 LYS A CA 1
ATOM 895 C C . LYS A 1 110 ? 11.262 8.920 -19.838 1.00 84.50 110 LYS A C 1
ATOM 897 O O . LYS A 1 110 ? 11.940 9.855 -20.242 1.00 84.50 110 LYS A O 1
ATOM 902 N N . SER A 1 111 ? 9.934 9.005 -19.765 1.00 87.50 111 SER A N 1
ATOM 903 C CA . SER A 1 111 ? 9.199 10.209 -20.183 1.00 87.50 111 SER A CA 1
ATOM 904 C C . SER A 1 111 ? 7.957 10.459 -19.328 1.00 87.50 111 SER A C 1
ATOM 906 O O . SER A 1 111 ? 7.304 9.489 -18.925 1.00 87.50 111 SER A O 1
ATOM 908 N N . PRO A 1 112 ? 7.577 11.733 -19.093 1.00 87.62 112 PRO A N 1
ATOM 909 C CA . PRO A 1 112 ? 6.394 12.075 -18.298 1.00 87.62 112 PRO A CA 1
ATOM 910 C C . PRO A 1 112 ? 5.094 11.485 -18.856 1.00 87.62 112 PRO A C 1
ATOM 912 O O . PRO A 1 112 ? 4.240 11.031 -18.095 1.00 87.62 112 PRO A O 1
ATOM 915 N N . GLU A 1 113 ? 4.972 11.427 -20.184 1.00 89.62 113 GLU A N 1
ATOM 916 C CA . GLU A 1 113 ? 3.806 10.889 -20.900 1.00 89.62 113 GLU A CA 1
ATOM 917 C C . GLU A 1 113 ? 3.626 9.385 -20.667 1.00 89.62 113 GLU A C 1
ATOM 919 O O . GLU A 1 113 ? 2.508 8.892 -20.506 1.00 89.62 113 GLU A O 1
ATOM 924 N N . ARG A 1 114 ? 4.739 8.641 -20.623 1.00 91.44 114 ARG A N 1
ATOM 925 C CA . ARG A 1 114 ? 4.726 7.190 -20.409 1.00 91.44 114 ARG A CA 1
ATOM 926 C C . ARG A 1 114 ? 4.831 6.805 -18.942 1.00 91.44 114 ARG A C 1
ATOM 928 O O . ARG A 1 114 ? 4.581 5.649 -18.627 1.00 91.44 114 ARG A O 1
ATOM 935 N N . PHE A 1 115 ? 5.135 7.739 -18.043 1.00 94.19 115 PHE A N 1
ATOM 936 C CA . PHE A 1 115 ? 5.357 7.449 -16.628 1.00 94.19 115 PHE A CA 1
ATOM 937 C C . PHE A 1 115 ? 4.201 6.659 -15.997 1.00 94.19 115 PHE A C 1
ATOM 939 O O . PHE A 1 115 ? 4.423 5.593 -15.423 1.00 94.19 115 PHE A O 1
ATOM 946 N N . ILE A 1 116 ? 2.959 7.130 -16.159 1.00 94.75 116 ILE A N 1
ATOM 947 C CA . ILE A 1 116 ? 1.782 6.457 -15.592 1.00 94.75 116 ILE A CA 1
ATOM 948 C C . ILE A 1 116 ? 1.515 5.096 -16.262 1.00 94.75 116 ILE A C 1
ATOM 950 O O . ILE A 1 116 ? 1.409 4.115 -15.524 1.00 94.75 116 ILE A O 1
ATOM 954 N N . PRO A 1 117 ? 1.451 4.968 -17.606 1.00 95.19 117 PRO A N 1
ATOM 955 C CA . PRO A 1 117 ? 1.345 3.660 -18.260 1.00 95.19 117 PRO A CA 1
ATOM 956 C C . PRO A 1 117 ? 2.420 2.657 -17.815 1.00 95.19 117 PRO A C 1
ATOM 958 O O . PRO A 1 117 ? 2.105 1.515 -17.481 1.00 95.19 117 PRO A O 1
ATOM 961 N N . THR A 1 118 ? 3.677 3.095 -17.740 1.00 95.31 118 THR A N 1
ATOM 962 C CA . THR A 1 118 ? 4.818 2.289 -17.291 1.00 95.31 118 THR A CA 1
ATOM 963 C C . THR A 1 118 ? 4.667 1.871 -15.826 1.00 95.31 118 THR A C 1
ATOM 965 O O . THR A 1 118 ? 4.934 0.721 -15.476 1.00 95.31 118 THR A O 1
ATOM 968 N N . PHE A 1 119 ? 4.177 2.759 -14.958 1.00 95.56 119 PHE A N 1
ATOM 969 C CA . PHE A 1 119 ? 3.916 2.426 -13.558 1.00 95.56 119 PHE A CA 1
ATOM 970 C C . PHE A 1 119 ? 2.779 1.410 -13.412 1.00 95.56 119 PHE A C 1
ATOM 972 O O . PHE A 1 119 ? 2.891 0.464 -12.633 1.00 95.56 119 PHE A O 1
ATOM 979 N N . VAL A 1 120 ? 1.704 1.561 -14.189 1.00 95.56 120 VAL A N 1
ATOM 980 C CA . VAL A 1 120 ? 0.594 0.597 -14.223 1.00 95.56 120 VAL A CA 1
ATOM 981 C C . VAL A 1 120 ? 1.085 -0.772 -14.693 1.00 95.56 120 VAL A C 1
ATOM 983 O O . VAL A 1 120 ? 0.711 -1.785 -14.103 1.00 95.56 120 VAL A O 1
ATOM 986 N N . LEU A 1 121 ? 1.969 -0.815 -15.693 1.00 95.25 121 LEU A N 1
ATOM 987 C CA . LEU A 1 121 ? 2.603 -2.054 -16.139 1.00 95.25 121 LEU A CA 1
ATOM 988 C C . LEU A 1 121 ? 3.477 -2.674 -15.037 1.00 95.25 121 LEU A C 1
ATOM 990 O O . LEU A 1 121 ? 3.380 -3.871 -14.776 1.00 95.25 121 LEU A O 1
ATOM 994 N N . SER A 1 122 ? 4.261 -1.855 -14.329 1.00 95.38 122 SER A N 1
ATOM 995 C CA . SER A 1 122 ? 5.068 -2.293 -13.181 1.00 95.38 122 SER A CA 1
ATOM 996 C C . SER A 1 122 ? 4.195 -2.913 -12.089 1.00 95.38 122 SER A C 1
ATOM 998 O O . SER A 1 122 ? 4.477 -4.007 -11.598 1.00 95.38 122 SER A O 1
ATOM 1000 N N . PHE A 1 123 ? 3.074 -2.268 -11.763 1.00 96.00 123 PHE A N 1
ATOM 1001 C CA . PHE A 1 123 ? 2.082 -2.799 -10.833 1.00 96.00 123 PHE A CA 1
ATOM 1002 C C . PHE A 1 123 ? 1.489 -4.129 -11.328 1.00 96.00 123 PHE A C 1
ATOM 1004 O O . PHE A 1 123 ? 1.422 -5.098 -10.569 1.00 96.00 123 PHE A O 1
ATOM 1011 N N . ALA A 1 124 ? 1.099 -4.214 -12.601 1.00 95.88 124 ALA A N 1
ATOM 1012 C CA . ALA A 1 124 ? 0.542 -5.427 -13.195 1.00 95.88 124 ALA A CA 1
ATOM 1013 C C . ALA A 1 124 ? 1.522 -6.611 -13.127 1.00 95.88 124 ALA A C 1
ATOM 1015 O O . ALA A 1 124 ? 1.154 -7.719 -12.739 1.00 95.88 124 ALA A O 1
ATOM 1016 N N . TYR A 1 125 ? 2.791 -6.380 -13.439 1.00 94.69 125 TYR A N 1
ATOM 1017 C CA . TYR A 1 125 ? 3.801 -7.431 -13.440 1.00 94.69 125 TYR A CA 1
ATOM 1018 C C . TYR A 1 125 ? 4.214 -7.853 -12.031 1.00 94.69 125 TYR A C 1
ATOM 1020 O O . TYR A 1 125 ? 4.285 -9.046 -11.740 1.00 94.69 125 TYR A O 1
ATOM 1028 N N . GLN A 1 126 ? 4.431 -6.896 -11.130 1.00 94.56 126 GLN A N 1
ATOM 1029 C CA . GLN A 1 126 ? 5.041 -7.174 -9.829 1.00 94.56 126 GLN A CA 1
ATOM 1030 C C . GLN A 1 126 ? 4.014 -7.443 -8.719 1.00 94.56 126 GLN A C 1
ATOM 1032 O O . GLN A 1 126 ? 4.201 -8.367 -7.922 1.00 94.56 126 GLN A O 1
ATOM 1037 N N . ILE A 1 127 ? 2.913 -6.678 -8.669 1.00 96.12 127 ILE A N 1
ATOM 1038 C CA . ILE A 1 127 ? 1.833 -6.875 -7.685 1.00 96.12 127 ILE A CA 1
ATOM 1039 C C . ILE A 1 127 ? 0.826 -7.908 -8.173 1.00 96.12 127 ILE A C 1
ATOM 1041 O O . ILE A 1 127 ? 0.450 -8.769 -7.384 1.00 96.12 127 ILE A O 1
ATOM 1045 N N . LEU A 1 128 ? 0.374 -7.846 -9.429 1.00 95.38 128 LEU A N 1
ATOM 1046 C CA . LEU A 1 128 ? -0.623 -8.802 -9.941 1.00 95.38 128 LEU A CA 1
ATOM 1047 C C . LEU A 1 128 ? 0.008 -10.091 -10.484 1.00 95.38 128 LEU A C 1
ATOM 1049 O O . LEU A 1 128 ? -0.719 -11.039 -10.767 1.00 95.38 128 LEU A O 1
ATOM 1053 N N . GLY A 1 129 ? 1.338 -10.149 -10.599 1.00 92.94 129 GLY A N 1
ATOM 1054 C CA . GLY A 1 129 ? 2.056 -11.351 -11.023 1.00 92.94 129 GLY A CA 1
ATOM 1055 C C . GLY A 1 129 ? 1.845 -11.712 -12.494 1.00 92.94 129 GLY A C 1
ATOM 1056 O O . GLY A 1 129 ? 2.003 -12.873 -12.847 1.00 92.94 129 GLY A O 1
ATOM 1057 N N . LEU A 1 130 ? 1.483 -10.747 -13.347 1.00 93.81 130 LEU A N 1
ATOM 1058 C CA . LEU A 1 130 ? 1.139 -10.986 -14.757 1.00 93.81 130 LEU A CA 1
ATOM 1059 C C . LEU A 1 130 ? 2.358 -11.119 -15.689 1.00 93.81 130 LEU A C 1
ATOM 1061 O O . LEU A 1 130 ? 2.204 -11.130 -16.908 1.00 93.81 130 LEU A O 1
ATOM 1065 N N . HIS A 1 131 ? 3.566 -11.205 -15.132 1.00 91.06 131 HIS A N 1
ATOM 1066 C CA . HIS A 1 131 ? 4.799 -11.395 -15.890 1.00 91.06 131 HIS A CA 1
ATOM 1067 C C . HIS A 1 131 ? 5.209 -12.872 -15.891 1.00 91.06 131 HIS A C 1
ATOM 1069 O O . HIS A 1 131 ? 5.829 -13.363 -14.943 1.00 91.06 131 HIS A O 1
ATOM 1075 N N . PHE A 1 132 ? 4.838 -13.584 -16.956 1.00 90.19 132 PHE A N 1
ATOM 1076 C CA . PHE A 1 132 ? 5.065 -15.022 -17.094 1.00 90.19 132 PHE A CA 1
ATOM 1077 C C . PHE A 1 132 ? 6.354 -15.315 -17.864 1.00 90.19 132 PHE A C 1
ATOM 1079 O O . PHE A 1 132 ? 6.366 -15.312 -19.090 1.00 90.19 132 PHE A O 1
ATOM 1086 N N . VAL A 1 133 ? 7.438 -15.587 -17.139 1.00 86.94 133 VAL A N 1
ATOM 1087 C CA . VAL A 1 133 ? 8.756 -15.896 -17.731 1.00 86.94 133 VAL A CA 1
ATOM 1088 C C . VAL A 1 133 ? 9.012 -17.407 -17.779 1.00 86.94 133 VAL A C 1
ATOM 1090 O O . VAL A 1 133 ? 9.744 -17.900 -18.629 1.00 86.94 133 VAL A O 1
ATOM 1093 N N . ASN A 1 134 ? 8.426 -18.164 -16.849 1.00 87.75 134 ASN A N 1
ATOM 1094 C CA . ASN A 1 134 ? 8.602 -19.614 -16.725 1.00 87.75 134 ASN A CA 1
ATOM 1095 C C . ASN A 1 134 ? 7.423 -20.275 -15.984 1.00 87.75 134 ASN A C 1
ATOM 1097 O O . ASN A 1 134 ? 6.573 -19.597 -15.402 1.00 87.75 134 ASN A O 1
ATOM 1101 N N . TYR A 1 135 ? 7.383 -21.609 -15.941 1.00 89.69 135 TYR A N 1
ATOM 1102 C CA . TYR A 1 135 ? 6.338 -22.344 -15.215 1.00 89.69 135 TYR A CA 1
ATOM 1103 C C . TYR A 1 135 ? 6.246 -21.966 -13.728 1.00 89.69 135 TYR A C 1
ATOM 1105 O O . TYR A 1 135 ? 5.144 -21.888 -13.187 1.00 89.69 135 TYR A O 1
ATOM 1113 N N . SER A 1 136 ? 7.368 -21.646 -13.077 1.00 87.38 136 SER A N 1
ATOM 1114 C CA . SER A 1 136 ? 7.376 -21.191 -11.681 1.00 87.38 136 SER A CA 1
ATOM 1115 C C . SER A 1 136 ? 6.635 -19.863 -11.496 1.00 87.38 136 SER A C 1
ATOM 1117 O O . SER A 1 136 ? 5.935 -19.689 -10.502 1.00 87.38 136 SER A O 1
ATOM 1119 N N . SER A 1 137 ? 6.731 -18.936 -12.455 1.00 87.69 137 SER A N 1
ATOM 1120 C CA . SER A 1 137 ? 5.974 -17.676 -12.429 1.00 87.69 137 SER A CA 1
ATOM 1121 C C . SER A 1 137 ? 4.468 -17.894 -12.615 1.00 87.69 137 SER A C 1
ATOM 1123 O O . SER A 1 137 ? 3.675 -17.234 -11.947 1.00 87.69 137 SER A O 1
ATOM 1125 N N . ILE A 1 138 ? 4.067 -18.884 -13.423 1.00 91.38 138 ILE A N 1
ATOM 1126 C CA . ILE A 1 138 ? 2.661 -19.298 -13.559 1.00 91.38 138 ILE A CA 1
ATOM 1127 C C . ILE A 1 138 ? 2.162 -19.903 -12.242 1.00 91.38 138 ILE A C 1
ATOM 1129 O O . ILE A 1 138 ? 1.092 -19.540 -11.759 1.00 91.38 138 ILE A O 1
ATOM 1133 N N . PHE A 1 139 ? 2.951 -20.782 -11.621 1.00 91.88 139 PHE A N 1
ATOM 1134 C CA . PHE A 1 139 ? 2.614 -21.369 -10.326 1.00 91.88 139 PHE A CA 1
ATOM 1135 C C . PHE A 1 139 ? 2.452 -20.287 -9.246 1.00 91.88 139 PHE A C 1
ATOM 1137 O O . PHE A 1 139 ? 1.437 -20.247 -8.552 1.00 91.88 139 PHE A O 1
ATOM 1144 N N . ALA A 1 140 ? 3.405 -19.355 -9.148 1.00 89.88 140 ALA A N 1
ATOM 1145 C CA . ALA A 1 140 ? 3.322 -18.230 -8.218 1.00 89.88 140 ALA A CA 1
ATOM 1146 C C . ALA A 1 140 ? 2.089 -17.352 -8.487 1.00 89.88 140 ALA A C 1
ATOM 1148 O O . ALA A 1 140 ? 1.419 -16.924 -7.552 1.00 89.88 140 ALA A O 1
ATOM 1149 N N . PHE A 1 141 ? 1.734 -17.116 -9.751 1.00 93.88 141 PHE A N 1
ATOM 1150 C CA . PHE A 1 141 ? 0.508 -16.397 -10.078 1.00 93.88 141 PHE A CA 1
ATOM 1151 C C . PHE A 1 141 ? -0.738 -17.133 -9.573 1.00 93.88 141 PHE A C 1
ATOM 1153 O O . PHE A 1 141 ? -1.555 -16.529 -8.887 1.00 93.88 141 PHE A O 1
ATOM 1160 N N . VAL A 1 142 ? -0.873 -18.433 -9.851 1.00 95.62 142 VAL A N 1
ATOM 1161 C CA . VAL A 1 142 ? -2.062 -19.220 -9.477 1.00 95.62 142 VAL A CA 1
ATOM 1162 C C . VAL A 1 142 ? -2.222 -19.343 -7.961 1.00 95.62 142 VAL A C 1
ATOM 1164 O O . VAL A 1 142 ? -3.336 -19.213 -7.459 1.00 95.62 142 VAL A O 1
ATOM 1167 N N . PHE A 1 143 ? -1.134 -19.578 -7.226 1.00 94.50 143 PHE A N 1
ATOM 1168 C CA . PHE A 1 143 ? -1.195 -19.856 -5.786 1.00 94.50 143 PHE A CA 1
ATOM 1169 C C . PHE A 1 143 ? -0.979 -18.628 -4.894 1.00 94.50 143 PHE A C 1
ATOM 1171 O O . PHE A 1 143 ? -1.350 -18.663 -3.723 1.00 94.50 143 PHE A O 1
ATOM 1178 N N . GLU A 1 144 ? -0.415 -17.539 -5.418 1.00 93.69 144 GLU A N 1
ATOM 1179 C CA . GLU A 1 144 ? -0.121 -16.328 -4.643 1.00 93.69 144 GLU A CA 1
ATOM 1180 C C . GLU A 1 144 ? -0.916 -15.124 -5.167 1.00 93.69 144 GLU A C 1
ATOM 1182 O O . GLU A 1 144 ? -1.764 -14.572 -4.459 1.00 93.69 144 GLU A O 1
ATOM 1187 N N . SER A 1 145 ? -0.682 -14.723 -6.421 1.00 95.25 145 SER A N 1
ATOM 1188 C CA . SER A 1 145 ? -1.222 -13.469 -6.957 1.00 95.25 145 SER A CA 1
ATOM 1189 C C . SER A 1 145 ? -2.721 -13.534 -7.255 1.00 95.25 145 SER A C 1
ATOM 1191 O O . SER A 1 145 ? -3.436 -12.577 -6.972 1.00 95.25 145 SER A O 1
ATOM 1193 N N . LEU A 1 146 ? -3.236 -14.656 -7.758 1.00 95.94 146 LEU A N 1
ATOM 1194 C CA . LEU A 1 146 ? -4.656 -14.833 -8.056 1.00 95.94 146 LEU A CA 1
ATOM 1195 C C . LEU A 1 146 ? -5.517 -14.802 -6.773 1.00 95.94 146 LEU A C 1
ATOM 1197 O O . LEU A 1 146 ? -6.458 -14.002 -6.730 1.00 95.94 146 LEU A O 1
ATOM 1201 N N . PRO A 1 147 ? -5.194 -15.550 -5.693 1.00 96.94 147 PRO A N 1
ATOM 1202 C CA . PRO A 1 147 ? -5.857 -15.387 -4.400 1.00 96.94 147 PRO A CA 1
ATOM 1203 C C . PRO A 1 147 ? -5.786 -13.953 -3.875 1.00 96.94 147 PRO A C 1
ATOM 1205 O O . PRO A 1 147 ? -6.798 -13.419 -3.416 1.00 96.94 147 PRO A O 1
ATOM 1208 N N . PHE A 1 148 ? -4.625 -13.299 -3.989 1.00 97.44 148 PHE A N 1
ATOM 1209 C CA . PHE A 1 148 ? -4.470 -11.898 -3.601 1.00 97.44 148 PHE A CA 1
ATOM 1210 C C . PHE A 1 148 ? -5.419 -10.972 -4.381 1.00 97.44 148 PHE A C 1
ATOM 1212 O O . PHE A 1 148 ? -6.084 -10.133 -3.774 1.00 97.44 148 PHE A O 1
ATOM 1219 N N . VAL A 1 149 ? -5.549 -11.141 -5.701 1.00 97.38 149 VAL A N 1
ATOM 1220 C CA . VAL A 1 149 ? -6.460 -10.345 -6.542 1.00 97.38 149 VAL A CA 1
ATOM 1221 C C . VAL A 1 149 ? -7.915 -10.540 -6.124 1.00 97.38 149 VAL A C 1
ATOM 1223 O O . VAL A 1 149 ? -8.643 -9.559 -5.959 1.00 97.38 149 VAL A O 1
ATOM 1226 N N . VAL A 1 150 ? -8.341 -11.785 -5.893 1.00 97.88 150 VAL A N 1
ATOM 1227 C CA . VAL A 1 150 ? -9.698 -12.092 -5.412 1.00 97.88 150 VAL A CA 1
ATOM 1228 C C . VAL A 1 150 ? -9.967 -11.398 -4.075 1.00 97.88 150 VAL A C 1
ATOM 1230 O O . VAL A 1 150 ? -11.005 -10.751 -3.896 1.00 97.88 150 VAL A O 1
ATOM 1233 N N . VAL A 1 151 ? -9.009 -11.476 -3.152 1.00 97.81 151 VAL A N 1
ATOM 1234 C CA . VAL A 1 151 ? -9.077 -10.846 -1.832 1.00 97.81 151 VAL A CA 1
ATOM 1235 C C . VAL A 1 151 ? -9.123 -9.318 -1.928 1.00 97.81 151 VAL A C 1
ATOM 1237 O O . VAL A 1 151 ? -9.943 -8.685 -1.257 1.00 97.81 151 VAL A O 1
ATOM 1240 N N . LEU A 1 152 ? -8.310 -8.714 -2.794 1.00 97.31 152 LEU A N 1
ATOM 1241 C CA . LEU A 1 152 ? -8.289 -7.271 -3.021 1.00 97.31 152 LEU A CA 1
ATOM 1242 C C . LEU A 1 152 ? -9.621 -6.776 -3.604 1.00 97.31 152 LEU A C 1
ATOM 1244 O O . LEU A 1 152 ? -10.193 -5.807 -3.101 1.00 97.3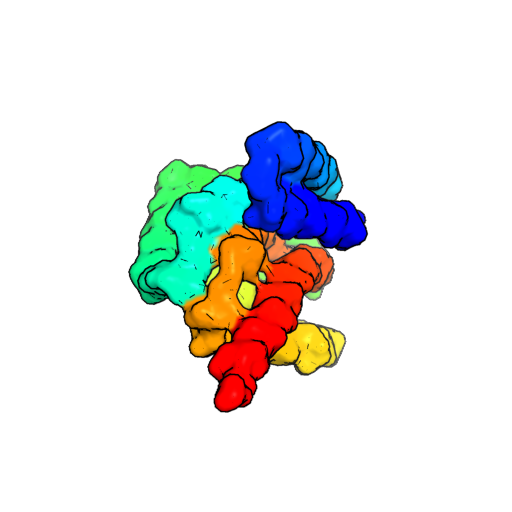1 152 LEU A O 1
ATOM 1248 N N . ILE A 1 153 ? -10.168 -7.469 -4.609 1.00 97.44 153 ILE A N 1
ATOM 1249 C CA . ILE A 1 153 ? -11.484 -7.152 -5.187 1.00 97.44 153 ILE A CA 1
ATOM 1250 C C . ILE A 1 153 ? -12.575 -7.254 -4.116 1.00 97.44 153 ILE A C 1
ATOM 1252 O O . ILE A 1 153 ? -13.441 -6.377 -4.024 1.00 97.44 153 ILE A O 1
ATOM 1256 N N . TYR A 1 154 ? -12.540 -8.296 -3.279 1.00 97.12 154 TYR A N 1
ATOM 1257 C CA . TYR A 1 154 ? -13.484 -8.435 -2.176 1.00 97.12 154 TYR A CA 1
ATOM 1258 C C . TYR A 1 154 ? -13.378 -7.266 -1.192 1.00 97.12 154 TYR A C 1
ATOM 1260 O O . TYR A 1 154 ? -14.405 -6.709 -0.796 1.00 97.12 154 TYR A O 1
ATOM 1268 N N . LEU A 1 155 ? -12.162 -6.871 -0.811 1.00 97.19 155 LEU A N 1
ATOM 1269 C CA . LEU A 1 155 ? -11.925 -5.761 0.110 1.00 97.19 155 LEU A CA 1
ATOM 1270 C C . LEU A 1 155 ? -12.499 -4.446 -0.438 1.00 97.19 155 LEU A C 1
ATOM 1272 O O . LEU A 1 155 ? -13.213 -3.746 0.280 1.00 97.19 155 LEU A O 1
ATOM 1276 N N . LEU A 1 156 ? -12.261 -4.148 -1.719 1.00 95.44 156 LEU A N 1
ATOM 1277 C CA . LEU A 1 156 ? -12.787 -2.953 -2.387 1.00 95.44 156 LEU A CA 1
ATOM 1278 C C . LEU A 1 156 ? -14.322 -2.948 -2.438 1.00 95.44 156 LEU A C 1
ATOM 1280 O O . LEU A 1 156 ? -14.943 -1.928 -2.136 1.00 95.44 156 LEU A O 1
ATOM 1284 N N . LYS A 1 157 ? -14.946 -4.092 -2.753 1.00 95.38 157 LYS A N 1
ATOM 1285 C CA . LYS A 1 157 ? -16.414 -4.238 -2.790 1.00 95.38 157 LYS A CA 1
ATOM 1286 C C . LYS A 1 157 ? -17.065 -4.113 -1.408 1.00 95.38 157 LYS A C 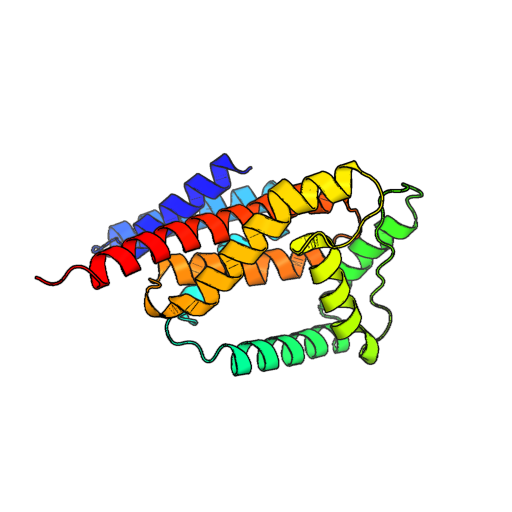1
ATOM 1288 O O . LYS A 1 157 ? -18.193 -3.646 -1.307 1.00 95.38 157 LYS A O 1
ATOM 1293 N N . ASN A 1 158 ? -16.372 -4.520 -0.343 1.00 95.38 158 ASN A N 1
ATOM 1294 C CA . ASN A 1 158 ? -16.914 -4.585 1.022 1.00 95.38 158 ASN A CA 1
ATOM 1295 C C . ASN A 1 158 ? -16.324 -3.532 1.969 1.00 95.38 158 ASN A C 1
ATOM 1297 O O . ASN A 1 158 ? -16.445 -3.645 3.190 1.00 95.38 158 ASN A O 1
ATOM 1301 N N . ARG A 1 159 ? -15.725 -2.478 1.413 1.00 94.00 159 ARG A N 1
ATOM 1302 C CA . ARG A 1 159 ? -15.070 -1.389 2.148 1.00 94.00 159 ARG A CA 1
ATOM 1303 C C . ARG A 1 159 ? -15.932 -0.718 3.219 1.00 94.00 159 ARG A C 1
ATOM 1305 O O . ARG A 1 159 ? -15.389 -0.225 4.196 1.00 94.00 159 ARG A O 1
ATOM 1312 N N . LEU A 1 160 ? -17.262 -0.738 3.101 1.00 93.06 160 LEU A N 1
ATOM 1313 C CA . LEU A 1 160 ? -18.158 -0.170 4.119 1.00 93.06 160 LEU A CA 1
ATOM 1314 C C . LEU A 1 160 ? -18.036 -0.868 5.487 1.00 93.06 160 LEU A C 1
ATOM 1316 O O . LEU A 1 160 ? -18.330 -0.255 6.514 1.00 93.06 160 LEU A O 1
ATOM 1320 N N . ALA A 1 161 ? -17.560 -2.117 5.519 1.00 93.69 161 ALA A N 1
ATOM 1321 C CA . ALA A 1 161 ? -17.302 -2.848 6.757 1.00 93.69 161 ALA A CA 1
ATOM 1322 C C . ALA A 1 161 ? -15.882 -2.612 7.325 1.00 93.69 161 ALA A C 1
ATOM 1324 O O . ALA A 1 161 ? -15.503 -3.250 8.311 1.00 93.69 161 ALA A O 1
ATOM 1325 N N . SER A 1 162 ? -15.078 -1.706 6.752 1.00 94.94 162 SER A N 1
ATOM 1326 C CA . SER A 1 162 ? -13.720 -1.410 7.233 1.00 94.94 162 SER A CA 1
ATOM 1327 C C . SER A 1 162 ? -13.705 -0.576 8.523 1.00 94.94 162 SER A C 1
ATOM 1329 O O . SER A 1 162 ? -14.655 0.147 8.849 1.00 94.94 162 SER A O 1
ATOM 1331 N N . ASN A 1 163 ? -12.644 -0.731 9.322 1.00 94.44 163 ASN A N 1
ATOM 1332 C CA . ASN A 1 163 ? -12.349 0.089 10.505 1.00 94.44 163 ASN A CA 1
ATOM 1333 C C . ASN A 1 163 ? -11.073 0.913 10.273 1.00 94.44 163 ASN A C 1
ATOM 1335 O O . ASN A 1 163 ? -10.423 0.782 9.237 1.00 94.44 163 ASN A O 1
ATOM 1339 N N . CYS A 1 164 ? -10.696 1.732 11.256 1.00 95.12 164 CYS A N 1
ATOM 1340 C CA . CYS A 1 164 ? -9.490 2.559 11.190 1.00 95.12 164 CYS A CA 1
ATOM 1341 C C . CYS A 1 164 ? -8.218 1.732 10.950 1.00 95.12 164 CYS A C 1
ATOM 1343 O O . CYS A 1 164 ? -7.360 2.149 10.179 1.00 95.12 164 CYS A O 1
ATOM 1345 N N . PHE A 1 165 ? -8.121 0.530 11.529 1.00 97.69 165 PHE A N 1
ATOM 1346 C CA . PHE A 1 165 ? -6.968 -0.344 11.307 1.00 97.69 165 PHE A CA 1
ATOM 1347 C C . PHE A 1 165 ? -6.898 -0.864 9.863 1.00 97.69 165 PHE A C 1
ATOM 1349 O O . PHE A 1 165 ? -5.832 -0.866 9.260 1.00 97.69 165 PHE A O 1
ATOM 1356 N N . VAL A 1 166 ? -8.034 -1.224 9.258 1.00 97.56 166 VAL A N 1
ATOM 1357 C CA . VAL A 1 166 ? -8.099 -1.555 7.825 1.00 97.56 166 VAL A CA 1
ATOM 1358 C C . VAL A 1 166 ? -7.717 -0.350 6.962 1.00 97.56 166 VAL A C 1
ATOM 1360 O O . VAL A 1 166 ? -7.003 -0.528 5.979 1.00 97.56 166 VAL A O 1
ATOM 1363 N N . SER A 1 167 ? -8.136 0.869 7.325 1.00 97.19 167 SER A N 1
ATOM 1364 C CA . SER A 1 167 ? -7.704 2.086 6.622 1.00 97.19 167 SER A CA 1
ATOM 1365 C C . SER A 1 167 ? -6.181 2.225 6.638 1.00 97.19 167 SER A C 1
ATOM 1367 O O . SER A 1 167 ? -5.592 2.421 5.579 1.00 97.19 167 SER A O 1
ATOM 1369 N N . TYR A 1 168 ? -5.541 2.024 7.794 1.00 98.31 168 TYR A N 1
ATOM 1370 C CA . TYR A 1 168 ? -4.081 1.991 7.896 1.00 98.31 168 TYR A CA 1
ATOM 1371 C C . TYR A 1 168 ? -3.456 0.935 6.975 1.00 98.31 168 TYR A C 1
ATOM 1373 O O . TYR A 1 168 ? -2.559 1.262 6.204 1.00 98.31 168 TYR A O 1
ATOM 1381 N N . LEU A 1 169 ? -3.952 -0.308 6.995 1.00 98.44 169 LEU A N 1
ATOM 1382 C CA . LEU A 1 169 ? -3.404 -1.397 6.175 1.00 98.44 169 LEU A CA 1
ATOM 1383 C C . LEU A 1 169 ? -3.500 -1.115 4.669 1.00 98.44 169 LEU A C 1
ATOM 1385 O O . LEU A 1 169 ? -2.567 -1.415 3.928 1.00 98.44 169 LEU A O 1
ATOM 1389 N N . VAL A 1 170 ? -4.607 -0.523 4.211 1.00 97.75 170 VAL A N 1
ATOM 1390 C CA . VAL A 1 170 ? -4.790 -0.159 2.798 1.00 97.75 170 VAL A CA 1
ATOM 1391 C C . VAL A 1 170 ? -3.872 0.995 2.401 1.00 97.75 170 VAL A C 1
ATOM 1393 O O . VAL A 1 170 ? -3.276 0.960 1.328 1.00 97.75 170 VAL A O 1
ATOM 1396 N N . ILE A 1 171 ? -3.718 2.003 3.259 1.00 97.44 171 ILE A N 1
ATOM 1397 C CA . ILE A 1 171 ? -2.814 3.128 2.992 1.00 97.44 171 ILE A CA 1
ATOM 1398 C C . ILE A 1 171 ? -1.362 2.649 2.986 1.00 97.44 171 ILE A C 1
ATOM 1400 O O . ILE A 1 171 ? -0.615 2.998 2.076 1.00 97.44 171 ILE A O 1
ATOM 1404 N N . PHE A 1 172 ? -0.984 1.789 3.936 1.00 98.38 172 PHE A N 1
ATOM 1405 C CA . PHE A 1 172 ? 0.306 1.106 3.935 1.00 98.38 172 PHE A CA 1
ATOM 1406 C C . PHE A 1 172 ? 0.524 0.358 2.626 1.00 98.38 172 PHE A C 1
ATOM 1408 O O . PHE A 1 172 ? 1.543 0.577 1.982 1.00 98.38 172 PHE A O 1
ATOM 1415 N N . PHE A 1 173 ? -0.443 -0.454 2.188 1.00 98.12 173 PHE A N 1
ATOM 1416 C CA . PHE A 1 173 ? -0.368 -1.162 0.913 1.00 98.12 173 PHE A CA 1
ATOM 1417 C C . PHE A 1 173 ? -0.084 -0.212 -0.259 1.00 98.12 173 PHE A C 1
ATOM 1419 O O . PHE A 1 173 ? 0.826 -0.486 -1.039 1.00 98.12 173 PHE A O 1
ATOM 1426 N N . VAL A 1 174 ? -0.814 0.902 -0.370 1.00 96.94 174 VAL A N 1
ATOM 1427 C CA . VAL A 1 174 ? -0.634 1.878 -1.458 1.00 96.94 174 VAL A CA 1
ATOM 1428 C C . VAL A 1 174 ? 0.741 2.540 -1.386 1.00 96.94 174 VAL A C 1
ATOM 1430 O O . VAL A 1 174 ? 1.479 2.512 -2.371 1.00 96.94 174 VAL A O 1
ATOM 1433 N N . LEU A 1 175 ? 1.114 3.104 -0.234 1.00 96.75 175 LEU A N 1
ATOM 1434 C CA . LEU A 1 175 ? 2.362 3.854 -0.080 1.00 96.75 175 LEU A CA 1
ATOM 1435 C C . LEU A 1 175 ? 3.583 2.948 -0.227 1.00 96.75 175 LEU A C 1
ATOM 1437 O O . LEU A 1 175 ? 4.460 3.226 -1.041 1.00 96.75 175 LEU A O 1
ATOM 1441 N N . TYR A 1 176 ? 3.611 1.836 0.509 1.00 97.44 176 TYR A N 1
ATOM 1442 C CA . TYR A 1 176 ? 4.700 0.869 0.445 1.00 97.44 176 TYR A CA 1
ATOM 1443 C C . TYR A 1 176 ? 4.881 0.343 -0.979 1.00 97.44 176 TYR A C 1
ATOM 1445 O O . TYR A 1 176 ? 5.995 0.401 -1.502 1.00 97.44 176 TYR A O 1
ATOM 1453 N N . SER A 1 177 ? 3.792 -0.105 -1.624 1.00 97.00 177 SER A N 1
ATOM 1454 C CA . SER A 1 177 ? 3.865 -0.644 -2.987 1.00 97.00 177 SER A CA 1
ATOM 1455 C C . SER A 1 177 ? 4.343 0.394 -3.986 1.00 97.00 177 SER A C 1
ATOM 1457 O O . SER A 1 177 ? 5.192 0.079 -4.806 1.00 97.00 177 SER A O 1
ATOM 1459 N N . THR A 1 178 ? 3.875 1.637 -3.887 1.00 96.12 178 THR A N 1
ATOM 1460 C CA . THR A 1 178 ? 4.293 2.706 -4.803 1.00 96.12 178 THR A CA 1
ATOM 1461 C C . THR A 1 178 ? 5.803 2.919 -4.774 1.00 96.12 178 THR A C 1
ATOM 1463 O O . THR A 1 178 ? 6.432 2.939 -5.829 1.00 96.12 178 THR A O 1
ATOM 1466 N N . VAL A 1 179 ? 6.399 3.021 -3.580 1.00 95.12 179 VAL A N 1
ATOM 1467 C CA . VAL A 1 179 ? 7.841 3.269 -3.457 1.00 95.12 179 VAL A CA 1
ATOM 1468 C C . VAL A 1 179 ? 8.640 2.104 -4.035 1.00 95.12 179 VAL A C 1
ATOM 1470 O O . VAL A 1 179 ? 9.489 2.308 -4.899 1.00 95.12 179 VAL A O 1
ATOM 1473 N N . TRP A 1 180 ? 8.373 0.864 -3.616 1.00 94.88 180 TRP A N 1
ATOM 1474 C CA . TRP A 1 180 ? 9.213 -0.240 -4.084 1.00 94.88 180 TRP A CA 1
ATOM 1475 C C . TRP A 1 180 ? 8.966 -0.607 -5.553 1.00 94.88 180 TRP A C 1
ATOM 1477 O O . TRP A 1 180 ? 9.902 -1.048 -6.211 1.00 94.88 180 TRP A O 1
ATOM 1487 N N . LEU A 1 181 ? 7.765 -0.382 -6.099 1.00 95.25 181 LEU A N 1
ATOM 1488 C CA . LEU A 1 181 ? 7.480 -0.602 -7.523 1.00 95.25 181 LEU A CA 1
ATOM 1489 C C . LEU A 1 181 ? 8.263 0.334 -8.443 1.00 95.25 181 LEU A C 1
ATOM 1491 O O . LEU A 1 181 ? 8.592 -0.062 -9.563 1.00 95.25 181 LEU A O 1
ATOM 1495 N N . LEU A 1 182 ? 8.558 1.553 -7.981 1.00 94.06 182 LEU A N 1
ATOM 1496 C CA . LEU A 1 182 ? 9.440 2.478 -8.689 1.00 94.06 182 LEU A CA 1
ATOM 1497 C C . LEU A 1 182 ? 10.893 2.016 -8.625 1.00 94.06 182 LEU A C 1
ATOM 1499 O O . LEU A 1 182 ? 11.559 1.972 -9.653 1.00 94.06 182 LEU A O 1
ATOM 1503 N N . GLY A 1 183 ? 11.368 1.634 -7.439 1.00 91.00 183 GLY A N 1
ATOM 1504 C CA . GLY A 1 183 ? 12.780 1.302 -7.234 1.00 91.00 183 GLY A CA 1
ATOM 1505 C C . GLY A 1 183 ? 13.198 -0.093 -7.704 1.00 91.00 183 GLY A C 1
ATOM 1506 O O . GLY A 1 183 ? 14.384 -0.332 -7.885 1.00 91.00 183 GLY A O 1
ATOM 1507 N N . ASN A 1 184 ? 12.262 -1.030 -7.880 1.00 91.69 184 ASN A N 1
ATOM 1508 C CA . ASN A 1 184 ? 12.575 -2.425 -8.196 1.00 91.69 184 ASN A CA 1
ATOM 1509 C C . ASN A 1 184 ? 12.170 -2.810 -9.624 1.00 91.69 184 ASN A C 1
ATOM 1511 O O . ASN A 1 184 ? 10.990 -2.730 -9.980 1.00 91.69 184 ASN A O 1
ATOM 1515 N N . ASP A 1 185 ? 13.131 -3.319 -10.394 1.00 90.00 185 ASP A N 1
ATOM 1516 C CA . ASP A 1 185 ? 12.902 -3.972 -11.693 1.00 90.00 185 ASP A CA 1
ATOM 1517 C C . ASP A 1 185 ? 13.155 -5.491 -11.663 1.00 90.00 185 ASP A C 1
ATOM 1519 O O . ASP A 1 185 ? 12.898 -6.192 -12.632 1.00 90.00 185 ASP A O 1
ATOM 1523 N N . ASN A 1 186 ? 13.610 -6.046 -10.537 1.00 89.94 186 ASN A N 1
ATOM 1524 C CA . ASN A 1 186 ? 13.952 -7.462 -10.442 1.00 89.94 186 ASN A CA 1
ATOM 1525 C C . ASN A 1 186 ? 12.774 -8.325 -9.948 1.00 89.94 186 ASN A C 1
ATOM 1527 O O . ASN A 1 186 ? 12.258 -8.109 -8.845 1.00 89.94 186 ASN A O 1
ATOM 1531 N N . LEU A 1 187 ? 12.391 -9.363 -10.699 1.00 85.50 187 LEU A N 1
ATOM 1532 C CA . LEU A 1 187 ? 11.240 -10.214 -10.370 1.00 85.50 187 LEU A CA 1
ATOM 1533 C C . LEU A 1 187 ? 11.432 -11.012 -9.066 1.00 85.50 187 LEU A C 1
ATOM 1535 O O . LEU A 1 187 ? 10.519 -11.087 -8.243 1.00 85.50 187 LEU A O 1
ATOM 1539 N N . GLY A 1 188 ? 12.621 -11.575 -8.829 1.00 84.56 188 GLY A N 1
ATOM 1540 C CA . GLY A 1 188 ? 12.903 -12.336 -7.602 1.00 84.56 188 GLY A CA 1
ATOM 1541 C C . GLY A 1 188 ? 12.853 -11.461 -6.345 1.00 84.56 188 GLY A C 1
ATOM 1542 O O . GLY A 1 188 ? 12.384 -11.872 -5.279 1.00 84.56 188 GLY A O 1
ATOM 1543 N N . THR A 1 189 ? 13.282 -10.207 -6.466 1.00 87.06 189 THR A N 1
ATOM 1544 C CA . THR A 1 189 ? 13.159 -9.218 -5.393 1.00 87.06 189 THR A CA 1
ATOM 1545 C C . THR A 1 189 ? 11.717 -8.742 -5.224 1.00 87.06 189 THR A C 1
ATOM 1547 O O . THR A 1 189 ? 11.274 -8.614 -4.079 1.00 87.06 189 THR A O 1
ATOM 1550 N N . ALA A 1 190 ? 10.950 -8.609 -6.310 1.00 89.56 190 ALA A N 1
ATOM 1551 C CA . ALA A 1 190 ? 9.531 -8.255 -6.272 1.00 89.56 190 ALA A CA 1
ATOM 1552 C C . ALA A 1 190 ? 8.707 -9.231 -5.416 1.00 89.56 190 ALA A C 1
ATOM 1554 O O . ALA A 1 190 ? 7.909 -8.792 -4.589 1.00 89.56 190 ALA A O 1
ATOM 1555 N N . VAL A 1 191 ? 8.950 -10.544 -5.529 1.00 88.88 191 VAL A N 1
ATOM 1556 C CA . VAL A 1 191 ? 8.259 -11.566 -4.712 1.00 88.88 191 VAL A CA 1
ATOM 1557 C C . VAL A 1 191 ? 8.510 -11.358 -3.212 1.00 88.88 191 VAL A C 1
ATOM 1559 O O . VAL A 1 191 ? 7.596 -11.440 -2.393 1.00 88.88 191 VAL A O 1
ATOM 1562 N N . ARG A 1 192 ? 9.741 -11.006 -2.823 1.00 91.06 192 ARG A N 1
ATOM 1563 C CA . ARG A 1 192 ? 10.081 -10.723 -1.415 1.00 91.06 192 ARG A CA 1
ATOM 1564 C C . ARG A 1 192 ? 9.488 -9.401 -0.925 1.00 91.06 192 ARG A C 1
ATOM 1566 O O . ARG A 1 192 ? 9.187 -9.265 0.259 1.00 91.06 192 ARG A O 1
ATOM 1573 N N . LEU A 1 193 ? 9.369 -8.412 -1.811 1.00 93.12 193 LEU A N 1
ATOM 1574 C CA . LEU A 1 193 ? 8.811 -7.093 -1.507 1.00 93.12 193 LEU A CA 1
ATOM 1575 C C . LEU A 1 193 ? 7.294 -7.151 -1.337 1.00 93.12 193 LEU A C 1
ATOM 1577 O O . LEU A 1 193 ? 6.767 -6.701 -0.322 1.00 93.12 193 LEU A O 1
ATOM 1581 N N . ARG A 1 194 ? 6.582 -7.773 -2.279 1.00 94.69 194 ARG A N 1
ATOM 1582 C CA . ARG A 1 194 ? 5.115 -7.831 -2.260 1.00 94.69 194 ARG A CA 1
ATOM 1583 C C . ARG A 1 194 ? 4.542 -8.589 -1.064 1.00 94.69 194 ARG A C 1
ATOM 1585 O O . ARG A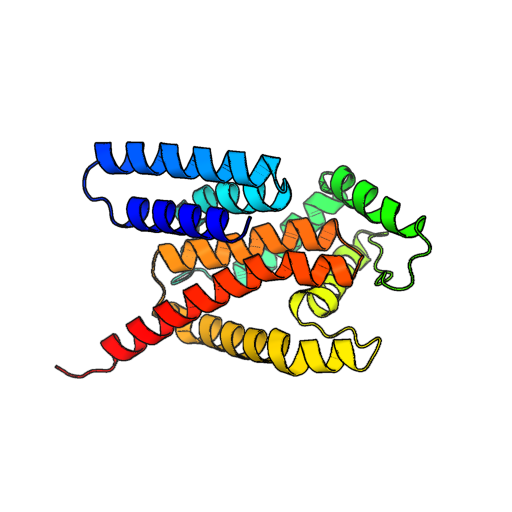 1 194 ? 3.393 -8.350 -0.715 1.00 94.69 194 ARG A O 1
ATOM 1592 N N . MET A 1 195 ? 5.328 -9.425 -0.381 1.00 95.06 195 MET A N 1
ATOM 1593 C CA . MET A 1 195 ? 4.896 -10.155 0.816 1.00 95.06 195 MET A CA 1
ATOM 1594 C C . MET A 1 195 ? 4.264 -9.240 1.880 1.00 95.06 195 MET A C 1
ATOM 1596 O O . MET A 1 195 ? 3.208 -9.570 2.414 1.00 95.06 195 MET A O 1
ATOM 1600 N N . TYR A 1 196 ? 4.845 -8.067 2.162 1.00 97.06 196 TYR A N 1
ATOM 1601 C CA . TYR A 1 196 ? 4.280 -7.135 3.154 1.00 97.06 196 TYR A CA 1
ATOM 1602 C C . TYR A 1 196 ? 2.966 -6.510 2.664 1.00 97.06 196 TYR A C 1
ATOM 1604 O O . TYR A 1 196 ? 2.012 -6.394 3.436 1.00 97.06 196 TYR A O 1
ATOM 1612 N N . SER A 1 197 ? 2.894 -6.172 1.372 1.00 97.62 197 SER A N 1
ATOM 1613 C CA . SER A 1 197 ? 1.677 -5.705 0.696 1.00 97.62 197 SER A CA 1
ATOM 1614 C C . SER A 1 197 ? 0.559 -6.750 0.785 1.00 97.62 197 SER A C 1
ATOM 1616 O O . SER A 1 197 ? -0.569 -6.431 1.154 1.00 97.62 197 SER A O 1
ATOM 1618 N N . TYR A 1 198 ? 0.881 -8.010 0.494 1.00 97.56 198 TYR A N 1
ATOM 1619 C CA . TYR A 1 198 ? -0.064 -9.121 0.500 1.00 97.56 198 TYR A CA 1
ATOM 1620 C C . TYR A 1 198 ? -0.566 -9.397 1.915 1.00 97.56 198 TYR A C 1
ATOM 1622 O O . TYR A 1 198 ? -1.775 -9.419 2.129 1.00 97.56 198 TYR A O 1
ATOM 1630 N N . ILE A 1 199 ? 0.335 -9.520 2.897 1.00 97.62 199 ILE A N 1
ATOM 1631 C CA . ILE A 1 199 ? -0.026 -9.717 4.309 1.00 97.62 199 ILE A CA 1
ATOM 1632 C C . ILE A 1 199 ? -0.976 -8.614 4.789 1.00 97.62 199 ILE A C 1
ATOM 1634 O O . ILE A 1 199 ? -2.002 -8.919 5.397 1.00 97.62 199 ILE A O 1
ATOM 1638 N N . ALA A 1 200 ? -0.682 -7.344 4.491 1.00 97.94 200 ALA A N 1
ATOM 1639 C CA . ALA A 1 200 ? -1.535 -6.229 4.900 1.00 97.94 200 ALA A CA 1
ATOM 1640 C C . ALA A 1 200 ? -2.960 -6.351 4.333 1.00 97.94 200 ALA A C 1
ATOM 1642 O O . ALA A 1 200 ? -3.940 -6.185 5.064 1.00 97.94 200 ALA A O 1
ATOM 1643 N N . ILE A 1 201 ? -3.085 -6.706 3.053 1.00 98.38 201 ILE A N 1
ATOM 1644 C CA . ILE A 1 201 ? -4.379 -6.887 2.386 1.00 98.38 201 ILE A CA 1
ATOM 1645 C C . ILE A 1 201 ? -5.118 -8.136 2.884 1.00 98.38 201 ILE A C 1
ATOM 1647 O O . ILE A 1 201 ? -6.324 -8.061 3.118 1.00 98.38 201 ILE A O 1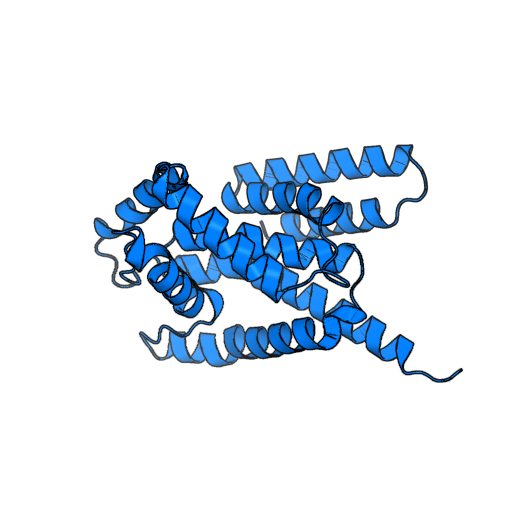
ATOM 1651 N N . PHE A 1 202 ? -4.429 -9.253 3.129 1.00 98.12 202 PHE A N 1
ATOM 1652 C CA . PHE A 1 202 ? -5.042 -10.451 3.711 1.00 98.12 202 PHE A CA 1
ATOM 1653 C C . PHE A 1 202 ? -5.574 -10.191 5.128 1.00 98.12 202 PHE A C 1
ATOM 1655 O O . PHE A 1 202 ? -6.709 -10.562 5.429 1.00 98.12 202 PHE A O 1
ATOM 1662 N N . ILE A 1 203 ? -4.815 -9.498 5.986 1.00 98.06 203 ILE A N 1
ATOM 1663 C CA . ILE A 1 203 ? -5.290 -9.105 7.324 1.00 98.06 203 ILE A CA 1
ATOM 1664 C C . ILE A 1 203 ? -6.517 -8.194 7.200 1.00 98.06 203 ILE A C 1
ATOM 1666 O O . ILE A 1 203 ? -7.526 -8.412 7.876 1.00 98.06 203 ILE A O 1
ATOM 1670 N N . ALA A 1 204 ? -6.462 -7.197 6.312 1.00 98.00 204 ALA A N 1
ATOM 1671 C CA . ALA A 1 204 ? -7.575 -6.283 6.082 1.00 98.00 204 ALA A CA 1
ATOM 1672 C C . ALA A 1 204 ? -8.842 -7.022 5.624 1.00 98.00 204 ALA A C 1
ATOM 1674 O O . ALA A 1 204 ? -9.937 -6.762 6.129 1.00 98.00 204 ALA A O 1
ATOM 1675 N N . PHE A 1 205 ? -8.688 -7.977 4.710 1.00 98.00 205 PHE A N 1
ATOM 1676 C CA . PHE A 1 205 ? -9.761 -8.840 4.242 1.00 98.00 205 PHE A CA 1
ATOM 1677 C C . PHE A 1 205 ? -10.384 -9.662 5.366 1.00 98.00 205 PHE A C 1
ATOM 1679 O O . PHE A 1 205 ? -11.606 -9.649 5.493 1.00 98.00 205 PHE A O 1
ATOM 1686 N N . MET A 1 206 ? -9.578 -10.319 6.207 1.00 97.38 206 MET A N 1
ATOM 1687 C CA . MET A 1 206 ? -10.093 -11.132 7.314 1.00 97.38 206 MET A CA 1
ATOM 1688 C C . MET A 1 206 ? -10.930 -10.294 8.287 1.00 97.38 206 MET A C 1
ATOM 1690 O O . MET A 1 206 ? -12.011 -10.713 8.702 1.00 97.38 206 MET A O 1
ATOM 1694 N N . ILE A 1 207 ? -10.490 -9.070 8.589 1.00 96.50 207 ILE A N 1
ATOM 1695 C CA . ILE A 1 207 ? -11.243 -8.139 9.442 1.00 96.50 207 ILE A CA 1
ATOM 1696 C C . ILE A 1 207 ? -12.567 -7.742 8.781 1.00 96.50 207 ILE A C 1
ATOM 1698 O O . ILE A 1 207 ? -13.616 -7.761 9.425 1.00 96.50 207 ILE A O 1
ATOM 1702 N N . VAL A 1 208 ? -12.542 -7.385 7.496 1.00 96.69 208 VAL A N 1
ATOM 1703 C CA . VAL A 1 208 ? -13.750 -7.000 6.752 1.00 96.69 208 VAL A CA 1
ATOM 1704 C C . VAL A 1 208 ? -14.726 -8.171 6.629 1.00 96.69 208 VAL A C 1
ATOM 1706 O O . VAL A 1 208 ? -15.931 -7.972 6.775 1.00 96.69 208 VAL A O 1
ATOM 1709 N N . LEU A 1 209 ? -14.226 -9.391 6.425 1.00 96.00 209 LEU A N 1
ATOM 1710 C CA . LEU A 1 209 ? -15.022 -10.615 6.391 1.00 96.00 209 LEU A CA 1
ATOM 1711 C C . LEU A 1 209 ? -15.748 -10.838 7.725 1.00 96.00 209 LEU A C 1
ATOM 1713 O O . LEU A 1 209 ? -16.971 -10.985 7.731 1.00 96.00 209 LEU A O 1
ATOM 1717 N N . GLN A 1 210 ? -15.022 -10.774 8.847 1.00 94.69 210 GLN A N 1
ATOM 1718 C CA . GLN A 1 210 ? -15.591 -10.920 10.191 1.00 94.69 210 GLN A CA 1
ATOM 1719 C C . GLN A 1 210 ? -16.638 -9.842 10.490 1.00 94.69 210 GLN A C 1
ATOM 1721 O O . GLN A 1 210 ? -17.753 -10.151 10.910 1.00 94.69 210 GLN A O 1
ATOM 1726 N N . ARG A 1 211 ? -16.326 -8.569 10.222 1.00 93.69 211 ARG A N 1
ATOM 1727 C CA . ARG A 1 211 ? -17.256 -7.462 10.496 1.00 93.69 211 ARG A CA 1
ATOM 1728 C C . ARG A 1 211 ? -18.508 -7.533 9.634 1.00 93.69 211 ARG A C 1
ATOM 1730 O O . ARG A 1 211 ? -19.598 -7.270 10.129 1.00 93.69 211 ARG A O 1
ATOM 1737 N N . LYS A 1 212 ? -18.383 -7.934 8.368 1.00 92.19 212 LYS A N 1
ATOM 1738 C CA . LYS A 1 212 ? -19.539 -8.139 7.491 1.00 92.19 212 LYS A CA 1
ATOM 1739 C C . LYS A 1 212 ? -20.421 -9.299 7.964 1.00 92.19 212 LYS A C 1
ATOM 1741 O O . LYS A 1 212 ? -21.639 -9.193 7.863 1.00 92.19 212 LYS A O 1
ATOM 1746 N N . ALA A 1 213 ? -19.831 -10.382 8.471 1.00 90.12 213 ALA A N 1
ATOM 1747 C CA . ALA A 1 213 ? -20.586 -11.501 9.032 1.00 90.12 213 ALA A CA 1
ATOM 1748 C C . ALA A 1 213 ? -21.373 -11.087 10.288 1.00 90.12 213 ALA A C 1
ATOM 1750 O O . ALA A 1 213 ? -22.541 -11.441 10.413 1.00 90.12 213 ALA A O 1
ATOM 1751 N N . LEU A 1 214 ? -20.771 -10.276 11.166 1.00 88.50 214 LEU A N 1
ATOM 1752 C CA . LEU A 1 214 ? -21.446 -9.727 12.348 1.00 88.50 214 LEU A CA 1
ATOM 1753 C C . LEU A 1 214 ? -22.608 -8.793 11.980 1.00 88.50 214 LEU A C 1
ATOM 1755 O O . LEU A 1 214 ? -23.670 -8.893 12.575 1.00 88.50 214 LEU A O 1
ATOM 1759 N N . LEU A 1 215 ? -22.443 -7.945 10.960 1.00 82.75 215 LEU A N 1
ATOM 1760 C CA . LEU A 1 215 ? -23.502 -7.043 10.479 1.00 82.75 215 LEU A CA 1
ATOM 1761 C C . LEU A 1 215 ? -24.690 -7.767 9.821 1.00 82.75 215 LEU A C 1
ATOM 1763 O O . LEU A 1 215 ? -25.737 -7.161 9.631 1.00 82.75 215 LEU A O 1
ATOM 1767 N N . ARG A 1 216 ? -24.517 -9.029 9.412 1.00 74.69 216 ARG A N 1
ATOM 1768 C CA . ARG A 1 216 ? -25.550 -9.829 8.739 1.00 74.69 216 ARG A CA 1
ATOM 1769 C C . ARG A 1 216 ? -26.352 -10.722 9.677 1.00 74.69 216 ARG A C 1
ATOM 1771 O O . ARG A 1 216 ? -27.341 -11.282 9.218 1.00 74.69 216 ARG A O 1
ATOM 1778 N N . LYS A 1 217 ? -25.939 -10.898 10.936 1.00 55.38 217 LYS A N 1
ATOM 1779 C CA . LYS A 1 217 ? -26.759 -11.623 11.911 1.00 55.38 217 LYS A CA 1
ATOM 1780 C C . LYS A 1 217 ? -27.939 -10.721 12.303 1.00 55.38 217 LYS A C 1
ATOM 1782 O O . LYS A 1 217 ? -27.678 -9.657 12.861 1.00 55.38 217 LYS A O 1
ATOM 1787 N N . PRO A 1 218 ? -29.196 -11.085 11.986 1.00 52.47 218 PRO A N 1
ATOM 1788 C CA . PRO A 1 218 ? -30.335 -10.423 12.605 1.00 52.47 218 PRO A CA 1
ATOM 1789 C C . PRO A 1 218 ? -30.295 -10.722 14.111 1.00 52.47 218 PRO A C 1
ATOM 1791 O O . PRO A 1 218 ? -29.972 -11.849 14.497 1.00 52.47 218 PRO A O 1
ATOM 1794 N N . ASN A 1 219 ? -30.539 -9.696 14.930 1.00 48.78 219 ASN A N 1
ATOM 1795 C CA . ASN A 1 219 ? -30.874 -9.881 16.344 1.00 48.78 219 ASN A CA 1
ATOM 1796 C C . ASN A 1 219 ? -32.197 -10.636 16.461 1.00 48.78 219 ASN A C 1
ATOM 1798 O O . ASN A 1 219 ? -33.098 -10.329 15.645 1.00 48.78 219 ASN A O 1
#

pLDDT: mean 92.37, std 8.18, range [48.78, 98.44]

Sequence (219 aa):
MVFIFLMGLLAIKAFINAAAFVEKIAHLCWIFAFGIFLYFLRPYLGFGFIAAFFGFGIVNFKTAPLKLYLILFLILFNLFFLFGFLEPILIYREAFDDILGGSNIGIQFKSPERFIPTFVLSFAYQILGLHFVNYSSIFAFVFESLPFVVVLIYLLKNRLASNCFVSYLVIFFVLYSTVWLLGNDNLGTAVRLRMYSYIAIFIAFMIVLQRKALLRKPN